Protein AF-A0A928GWW9-F1 (afdb_monomer_lite)

Secondary structure (DSSP, 8-state):
------------TTPBEEEEESSTTEEEEEEEES-----SEEEEETTPPPEE--TT-EEEE-STT-EEEEEESS-----SSSSEEEEEEES-EEEESBGGGGGTT-SEE-TTTTTTTTTT-TTEEE--B---SEE-TTTTTTTTTT-TT--BPPP---SEE-TTTTTTTTTT-TT--BPPP----EE-TTTTTTTTTT-TTS-----PPP----

Sequence (214 aa):
MIPTVTNPLGTDYRQPLTLTALSASSSVTLNATGSPVVSGLKYRTRSGSWQSYTTGTTVSLPSPGDYVQFWNTAGQLSTGILDCVQFAMTGTIAGSGNVQSLLNFSMQAPNSCFIKLFQGCASLIYSPEFPATTLSGACYYNTFYDCSALLTAPALPATALAGECYKYMFYHCSSLTAMPALPATALSYHCYKDMFNGCTSMASMAVLPAPVLA

Foldseek 3Di:
DPPPPPPDPPDPLVFFKKKFAQAFFKKKFKAWAAAFPADQKWKDKDPDDTDHDDHRDMDTQGHGGTMMGIAHPCQGAADDPRTHIEMEMDHAIEIEHEHSSSRVSDLEQEACRQACHHALHLRYAYHYAHNRQHYEHCSQQNNCHNVCNHAEDHADNHQAFYACNQQLNNALVQNHADDHDDNHPHDDHRVCHNNCHNNNNHDPDDDDPDPDDD

Structure (mmCIF, N/CA/C/O backbone):
data_AF-A0A928GWW9-F1
#
_entry.id   AF-A0A928GWW9-F1
#
loop_
_atom_site.group_PDB
_atom_site.id
_atom_site.type_symbol
_atom_site.label_atom_id
_atom_site.label_alt_id
_atom_site.label_comp_id
_atom_site.label_asym_id
_atom_site.label_entity_id
_atom_site.label_seq_id
_atom_site.pdbx_PDB_ins_code
_atom_site.Cartn_x
_atom_site.Cartn_y
_atom_site.Cartn_z
_atom_site.occupancy
_atom_site.B_iso_or_equiv
_atom_site.auth_seq_id
_atom_site.auth_comp_id
_atom_site.auth_asym_id
_atom_site.auth_atom_id
_atom_site.pdbx_PDB_model_num
ATOM 1 N N . MET A 1 1 ? -21.329 -16.273 6.477 1.00 30.80 1 MET A N 1
ATOM 2 C CA . MET A 1 1 ? -21.451 -15.642 5.147 1.00 30.80 1 MET A CA 1
ATOM 3 C C . MET A 1 1 ? -20.197 -14.826 4.916 1.00 30.80 1 MET A C 1
ATOM 5 O O . MET A 1 1 ? -20.007 -13.824 5.589 1.00 30.80 1 MET A O 1
ATOM 9 N N . ILE A 1 2 ? -19.304 -15.317 4.060 1.00 29.31 2 ILE A N 1
ATOM 10 C CA . ILE A 1 2 ? -18.141 -14.558 3.591 1.00 29.31 2 ILE A CA 1
ATOM 11 C C . ILE A 1 2 ? -18.703 -13.511 2.621 1.00 29.31 2 ILE A C 1
ATOM 13 O O . ILE A 1 2 ? -19.435 -13.913 1.713 1.00 29.31 2 ILE A O 1
ATOM 17 N N . PRO A 1 3 ? -18.465 -12.202 2.808 1.00 30.06 3 PRO A N 1
ATOM 18 C CA . PRO A 1 3 ? -18.917 -11.223 1.837 1.00 30.06 3 PRO A CA 1
ATOM 19 C C . PRO A 1 3 ? -18.197 -11.500 0.517 1.00 30.06 3 PRO A C 1
ATOM 21 O O . PRO A 1 3 ? -16.969 -11.541 0.452 1.00 30.06 3 PRO A O 1
ATOM 24 N N . THR A 1 4 ? -18.976 -11.734 -0.532 1.00 26.25 4 THR A N 1
ATOM 25 C CA . THR A 1 4 ? -18.494 -11.792 -1.906 1.00 26.25 4 THR A CA 1
ATOM 26 C C . THR A 1 4 ? -17.898 -10.434 -2.254 1.00 26.25 4 THR A C 1
ATOM 28 O O . THR A 1 4 ? -18.637 -9.483 -2.507 1.00 26.25 4 THR A O 1
ATOM 31 N N . VAL A 1 5 ? -16.569 -10.322 -2.267 1.00 37.47 5 VAL A N 1
ATOM 32 C CA . VAL A 1 5 ? -15.894 -9.181 -2.892 1.00 37.47 5 VAL A CA 1
ATOM 33 C C . VAL A 1 5 ? -15.908 -9.442 -4.393 1.00 37.47 5 VAL A C 1
ATOM 35 O O . VAL A 1 5 ? -14.938 -9.899 -4.988 1.00 37.47 5 VAL A O 1
ATOM 38 N N . THR A 1 6 ? -17.062 -9.222 -5.017 1.00 32.78 6 THR A N 1
ATOM 39 C CA . THR A 1 6 ? -17.091 -8.939 -6.448 1.00 32.78 6 THR A CA 1
ATOM 40 C C . THR A 1 6 ? -16.248 -7.690 -6.634 1.00 32.78 6 THR A C 1
ATOM 42 O O . THR A 1 6 ? -16.642 -6.657 -6.109 1.00 32.78 6 THR A O 1
ATOM 45 N N . ASN A 1 7 ? -15.102 -7.789 -7.310 1.00 43.78 7 ASN A N 1
ATOM 46 C CA . ASN A 1 7 ? -14.411 -6.645 -7.899 1.00 43.78 7 ASN A CA 1
ATOM 47 C C . ASN A 1 7 ? -15.325 -6.107 -9.009 1.00 43.78 7 ASN A C 1
ATOM 49 O O . ASN A 1 7 ? -15.424 -6.754 -10.058 1.00 43.78 7 ASN A O 1
ATOM 53 N N . PRO A 1 8 ? -16.050 -4.995 -8.797 1.00 35.03 8 PRO A N 1
ATOM 54 C CA . PRO A 1 8 ? -16.745 -4.347 -9.882 1.00 35.03 8 PRO A CA 1
ATOM 55 C C . PRO A 1 8 ? -15.752 -3.343 -10.466 1.00 35.03 8 PRO A C 1
ATOM 57 O O . PRO A 1 8 ? -15.243 -2.484 -9.752 1.00 35.03 8 PRO A O 1
ATOM 60 N N . LEU A 1 9 ? -15.483 -3.375 -11.765 1.00 37.97 9 LEU A N 1
ATOM 61 C CA . LEU A 1 9 ? -14.894 -2.206 -12.418 1.00 37.97 9 LEU A CA 1
ATOM 62 C C . LEU A 1 9 ? -15.921 -1.055 -12.356 1.00 37.97 9 LEU A C 1
ATOM 64 O O . LEU A 1 9 ? -16.678 -0.816 -13.288 1.00 37.97 9 LEU A O 1
ATOM 68 N N . GLY A 1 10 ? -15.980 -0.397 -11.201 1.00 40.56 10 GLY A N 1
ATOM 69 C CA . GLY A 1 10 ? -16.735 0.794 -10.849 1.00 40.56 10 GLY A CA 1
ATOM 70 C C . GLY A 1 10 ? -15.722 1.763 -10.262 1.00 40.56 10 GLY A C 1
ATOM 71 O O . GLY A 1 10 ? -15.515 1.821 -9.054 1.00 40.56 10 GLY A O 1
ATOM 72 N N . THR A 1 11 ? -14.995 2.431 -11.152 1.00 45.88 11 THR A N 1
ATOM 73 C CA . THR A 1 11 ? -13.776 3.185 -10.858 1.00 45.88 11 THR A CA 1
ATOM 74 C C . THR A 1 11 ? -14.077 4.505 -10.153 1.00 45.88 11 THR A C 1
ATOM 76 O O . THR A 1 11 ? -14.002 5.570 -10.766 1.00 45.88 11 THR A O 1
ATOM 79 N N . ASP A 1 12 ? -14.384 4.460 -8.860 1.00 55.91 12 ASP A N 1
ATOM 80 C CA . ASP A 1 12 ? -14.145 5.618 -8.003 1.00 55.91 12 ASP A CA 1
ATOM 81 C C . ASP A 1 12 ? -12.764 5.487 -7.351 1.00 55.91 12 ASP A C 1
ATOM 83 O O . ASP A 1 12 ? -12.620 5.077 -6.199 1.00 55.91 12 ASP A O 1
ATOM 87 N N . TYR A 1 13 ? -11.722 5.866 -8.101 1.00 59.31 13 TYR A N 1
ATOM 88 C CA . TYR A 1 13 ? -10.339 5.920 -7.610 1.00 59.31 13 TYR A CA 1
ATOM 89 C C . TYR A 1 13 ? -10.159 6.866 -6.404 1.00 59.31 13 TYR A C 1
ATOM 91 O O . TYR A 1 13 ? -9.050 6.972 -5.880 1.00 59.31 13 TYR A O 1
ATOM 99 N N . ARG A 1 14 ? -11.214 7.566 -5.954 1.00 74.81 14 ARG A N 1
ATOM 100 C CA . ARG A 1 14 ? -11.211 8.447 -4.780 1.00 74.81 14 ARG A CA 1
ATOM 101 C C . ARG A 1 14 ? -11.607 7.744 -3.485 1.00 74.81 14 ARG A C 1
ATOM 103 O O . ARG A 1 14 ? -11.641 8.405 -2.445 1.00 74.81 14 ARG A O 1
ATOM 110 N N . GLN A 1 15 ? -11.849 6.432 -3.497 1.00 90.12 15 GLN A N 1
ATOM 111 C CA . GLN A 1 15 ? -11.986 5.680 -2.252 1.00 90.12 15 GLN A CA 1
ATOM 112 C C . GLN A 1 15 ? -10.650 5.653 -1.491 1.00 90.12 15 GLN A C 1
ATOM 114 O O . GLN A 1 15 ? -9.657 5.156 -2.024 1.00 90.12 15 GLN A O 1
ATOM 119 N N . PRO A 1 16 ? -10.580 6.177 -0.254 1.00 95.62 16 PRO A N 1
ATOM 120 C CA . PRO A 1 16 ? -9.334 6.194 0.499 1.00 95.62 16 PRO A CA 1
ATOM 121 C C . PRO A 1 16 ? -8.857 4.790 0.870 1.00 95.62 16 PRO A C 1
ATOM 123 O O . PRO A 1 16 ? -9.679 3.893 1.081 1.00 95.62 16 PRO A O 1
ATOM 126 N N . LEU A 1 17 ? -7.544 4.631 1.054 1.00 97.75 17 LEU A N 1
ATOM 127 C CA . LEU A 1 17 ? -6.967 3.468 1.724 1.00 97.75 17 LEU A CA 1
ATOM 128 C C . LEU A 1 17 ? -7.744 3.169 3.008 1.00 97.75 17 LEU A C 1
ATOM 130 O O . LEU A 1 17 ? -7.799 4.010 3.907 1.00 97.75 17 LEU A O 1
ATOM 134 N N . THR A 1 18 ? -8.323 1.975 3.080 1.00 97.88 18 THR A N 1
ATOM 135 C CA . THR A 1 18 ? -9.176 1.518 4.175 1.00 97.88 18 THR A CA 1
ATOM 136 C C . THR A 1 18 ? -8.629 0.212 4.736 1.00 97.88 18 THR A C 1
ATOM 138 O O . THR A 1 18 ? -8.464 -0.764 4.006 1.00 97.88 18 THR A O 1
ATOM 141 N N . LEU A 1 19 ? -8.370 0.190 6.041 1.00 98.56 19 LEU A N 1
ATOM 142 C CA . LEU A 1 19 ? -7.905 -0.982 6.779 1.00 98.56 19 LEU A CA 1
ATOM 143 C C . LEU A 1 19 ? -9.013 -1.409 7.742 1.00 98.56 19 LEU A C 1
ATOM 145 O O . LEU A 1 19 ? -9.354 -0.667 8.665 1.00 98.56 19 LEU A O 1
ATOM 149 N N . THR A 1 20 ? -9.601 -2.577 7.484 1.00 98.50 20 THR A N 1
ATOM 150 C CA . THR A 1 20 ? -10.783 -3.093 8.190 1.00 98.50 20 THR A CA 1
ATOM 151 C C . THR A 1 20 ? -10.409 -4.292 9.046 1.00 98.50 20 THR A C 1
ATOM 153 O O . THR A 1 20 ? -9.798 -5.237 8.552 1.00 98.50 20 THR A O 1
ATOM 156 N N . ALA A 1 21 ? -10.813 -4.285 10.310 1.00 98.44 21 ALA A N 1
ATOM 157 C CA . ALA A 1 21 ? -10.648 -5.412 11.209 1.00 98.44 21 ALA A CA 1
ATOM 158 C C . ALA A 1 21 ? -11.572 -6.571 10.818 1.00 98.44 21 ALA A C 1
ATOM 160 O O . ALA A 1 21 ? -12.785 -6.409 10.698 1.00 98.44 21 ALA A O 1
ATOM 161 N N . LEU A 1 22 ? -11.000 -7.758 10.648 1.00 97.94 22 LEU A N 1
ATOM 162 C CA . LEU A 1 22 ? -11.724 -9.023 10.503 1.00 97.94 22 LEU A CA 1
ATOM 163 C C . LEU A 1 22 ? -11.838 -9.770 11.840 1.00 97.94 22 LEU A C 1
ATOM 165 O O . LEU A 1 22 ? -12.710 -10.622 11.993 1.00 97.94 22 LEU A O 1
ATOM 169 N N . SER A 1 23 ? -10.991 -9.431 12.814 1.00 97.38 23 SER A N 1
ATOM 170 C CA . SER A 1 23 ? -11.031 -9.948 14.182 1.00 97.38 23 SER A CA 1
ATOM 171 C C . SER A 1 23 ? -11.195 -8.817 15.196 1.00 97.38 23 SER A C 1
ATOM 173 O O . SER A 1 23 ? -10.772 -7.685 14.958 1.00 97.38 23 SER A O 1
ATOM 175 N N . ALA A 1 24 ? -11.774 -9.134 16.353 1.00 97.69 24 ALA A N 1
ATOM 176 C CA . ALA A 1 24 ? -11.825 -8.210 17.482 1.00 97.69 24 ALA A CA 1
ATOM 177 C C . ALA A 1 24 ? -10.412 -7.850 17.973 1.00 97.69 24 ALA A C 1
ATOM 179 O O . ALA A 1 24 ? -9.447 -8.564 17.687 1.00 97.69 24 ALA A O 1
ATOM 180 N N . SER A 1 25 ? -10.311 -6.756 18.731 1.00 97.62 25 SER A N 1
ATOM 181 C CA . SER A 1 25 ? -9.056 -6.301 19.353 1.00 97.62 25 SER A CA 1
ATOM 182 C C . SER A 1 25 ? -7.904 -6.079 18.360 1.00 97.62 25 SER A C 1
ATOM 184 O O . SER A 1 25 ? -6.738 -6.228 18.722 1.00 97.62 25 SER A O 1
ATOM 186 N N . SER A 1 26 ? -8.223 -5.715 17.116 1.00 98.56 26 SER A N 1
ATOM 187 C CA . SER A 1 26 ? -7.220 -5.369 16.109 1.00 98.56 26 SER A CA 1
ATOM 188 C C . SER A 1 26 ? -6.744 -3.928 16.305 1.00 98.56 26 SER A C 1
ATOM 190 O O . SER A 1 26 ? -7.427 -3.100 16.917 1.00 98.56 26 SER A O 1
ATOM 192 N N . SER A 1 27 ? -5.583 -3.588 15.757 1.00 98.56 27 SER A N 1
ATOM 193 C CA . SER A 1 27 ? -5.114 -2.203 15.721 1.00 98.56 27 SER A CA 1
ATOM 194 C C . SER A 1 27 ? -4.275 -1.916 14.487 1.00 98.56 27 SER A C 1
ATOM 196 O O . SER A 1 27 ? -3.735 -2.823 13.852 1.00 98.56 27 SER A O 1
ATOM 198 N N . VAL A 1 28 ? -4.186 -0.633 14.146 1.00 98.75 28 VAL A N 1
ATOM 199 C CA . VAL A 1 28 ? -3.389 -0.127 13.030 1.00 98.75 28 VAL A CA 1
ATOM 200 C C . VAL A 1 28 ? -2.606 1.097 13.486 1.00 98.75 28 VAL A C 1
ATOM 202 O O . VAL A 1 28 ? -3.177 2.033 14.045 1.00 98.75 28 VAL A O 1
ATOM 205 N N . THR A 1 29 ? -1.317 1.121 13.172 1.00 98.81 29 THR A N 1
ATOM 206 C CA . THR A 1 29 ? -0.412 2.239 13.443 1.00 98.81 29 THR A CA 1
ATOM 207 C C . THR A 1 29 ? 0.400 2.527 12.192 1.00 98.81 29 THR A C 1
ATOM 209 O O . THR A 1 29 ? 1.064 1.641 11.673 1.00 98.81 29 THR A O 1
ATOM 212 N N . LEU A 1 30 ? 0.386 3.764 11.704 1.00 98.50 30 LEU A N 1
ATOM 213 C CA . LEU A 1 30 ? 1.334 4.250 10.698 1.00 98.50 30 LEU A CA 1
ATOM 214 C C . LEU A 1 30 ? 2.504 4.939 11.408 1.00 98.50 30 LEU A C 1
ATOM 216 O O . LEU A 1 30 ? 2.332 6.008 12.001 1.00 98.50 30 LEU A O 1
ATOM 220 N N . ASN A 1 31 ? 3.670 4.308 11.369 1.00 97.75 31 ASN A N 1
ATOM 221 C CA . ASN A 1 31 ? 4.915 4.764 11.978 1.00 97.75 31 ASN A CA 1
ATOM 222 C C . ASN A 1 31 ? 5.760 5.561 10.983 1.00 97.75 31 ASN A C 1
ATOM 224 O O . ASN A 1 31 ? 5.562 5.457 9.774 1.00 97.75 31 ASN A O 1
ATOM 228 N N . ALA A 1 32 ? 6.726 6.316 11.499 1.00 96.50 32 ALA A N 1
ATOM 229 C CA . ALA A 1 32 ? 7.791 6.936 10.721 1.00 96.50 32 ALA A CA 1
ATOM 230 C C . ALA A 1 32 ? 9.148 6.465 11.256 1.00 96.50 32 ALA A C 1
ATOM 232 O O . ALA A 1 32 ? 9.345 6.406 12.468 1.00 96.50 32 ALA A O 1
ATOM 233 N N . THR A 1 33 ? 10.068 6.152 10.350 1.00 95.31 33 THR A N 1
ATOM 234 C CA . THR A 1 33 ? 11.476 5.866 10.641 1.00 95.31 33 THR A CA 1
ATOM 235 C C . THR A 1 33 ? 12.328 6.918 9.947 1.00 95.31 33 THR A C 1
ATOM 237 O O . THR A 1 33 ? 12.068 7.226 8.785 1.00 95.31 33 THR A O 1
ATOM 240 N N . GLY A 1 34 ? 13.320 7.463 10.655 1.00 94.25 34 GLY A N 1
ATOM 241 C CA . GLY A 1 34 ? 14.124 8.588 10.175 1.00 94.25 34 GLY A CA 1
ATOM 242 C C . GLY A 1 34 ? 13.342 9.898 10.194 1.00 94.25 34 GLY A C 1
ATOM 243 O O . GLY A 1 34 ? 12.616 10.173 11.148 1.00 94.25 34 GLY A O 1
ATOM 244 N N . SER A 1 35 ? 13.506 10.712 9.151 1.00 92.12 35 SER A N 1
ATOM 245 C CA . SER A 1 35 ? 12.859 12.025 9.010 1.00 92.12 35 SER A CA 1
ATOM 246 C C . SER A 1 35 ? 12.088 12.163 7.686 1.00 92.12 35 SER A C 1
ATOM 248 O O . SER A 1 35 ? 12.389 13.055 6.890 1.00 92.12 35 SER A O 1
ATOM 250 N N . PRO A 1 36 ? 11.089 11.300 7.410 1.00 91.25 36 PRO A N 1
ATOM 251 C CA . PRO A 1 36 ? 10.281 11.415 6.202 1.00 91.25 36 PRO A CA 1
ATOM 252 C C . PRO A 1 36 ? 9.471 12.720 6.208 1.00 91.25 36 PRO A C 1
ATOM 254 O O . PRO A 1 36 ? 9.007 13.185 7.253 1.00 91.25 36 PRO A O 1
ATOM 257 N N . VAL A 1 37 ? 9.260 13.307 5.027 1.00 81.56 37 VAL A N 1
ATOM 258 C CA . VAL A 1 37 ? 8.500 14.558 4.871 1.00 81.56 37 VAL A CA 1
ATOM 259 C C . VAL A 1 37 ? 7.005 14.253 4.894 1.00 81.56 37 VAL A C 1
ATOM 261 O O . VAL A 1 37 ? 6.349 14.136 3.862 1.00 81.56 37 VAL A O 1
ATOM 264 N N . VAL A 1 38 ? 6.468 14.109 6.101 1.00 87.44 38 VAL A N 1
ATOM 265 C CA . VAL A 1 38 ? 5.076 13.725 6.328 1.00 87.44 38 VAL A CA 1
ATOM 266 C C . VAL A 1 38 ? 4.318 14.904 6.923 1.00 87.44 38 VAL A C 1
ATOM 268 O O . VAL A 1 38 ? 4.418 15.202 8.110 1.00 87.44 38 VAL A O 1
ATOM 271 N N . SER A 1 39 ? 3.534 15.582 6.089 1.00 92.88 39 SER A N 1
ATOM 272 C CA . SER A 1 39 ? 2.607 16.636 6.509 1.00 92.88 39 SER A CA 1
ATOM 273 C C . SER A 1 39 ? 1.221 16.364 5.932 1.00 92.88 39 SER A C 1
ATOM 275 O O . SER A 1 39 ? 1.088 15.604 4.981 1.00 92.88 39 SER A O 1
ATOM 277 N N . GLY A 1 40 ? 0.166 16.927 6.525 1.00 95.19 40 GLY A N 1
ATOM 278 C CA . GLY A 1 40 ? -1.193 16.778 5.990 1.00 95.19 40 GLY A CA 1
ATOM 279 C C . GLY A 1 40 ? -1.778 15.361 6.058 1.00 95.19 40 GLY A C 1
ATOM 280 O O . GLY A 1 40 ? -2.801 15.109 5.418 1.00 95.19 40 GLY A O 1
ATOM 281 N N . LEU A 1 41 ? -1.170 14.445 6.826 1.00 97.62 41 LEU A N 1
ATOM 282 C CA . LEU A 1 41 ? -1.766 13.141 7.105 1.00 97.62 41 LEU A CA 1
ATOM 283 C C . LEU A 1 41 ? -3.048 13.300 7.912 1.00 97.62 41 LEU A C 1
ATOM 285 O O . LEU A 1 41 ? -3.110 14.016 8.915 1.00 97.62 41 LEU A O 1
ATOM 289 N N . LYS A 1 42 ? -4.068 12.580 7.468 1.00 97.75 42 LYS A N 1
ATOM 290 C CA . LYS A 1 42 ? -5.379 12.519 8.080 1.00 97.75 42 LYS A CA 1
ATOM 291 C C . LYS A 1 42 ? -5.860 11.087 8.163 1.00 97.75 42 LYS A C 1
ATOM 293 O O . LYS A 1 42 ? -5.520 10.243 7.331 1.00 97.75 42 LYS A O 1
ATOM 298 N N . TYR A 1 43 ? -6.714 10.852 9.144 1.00 97.94 43 TYR A N 1
ATOM 299 C CA . TYR A 1 43 ? -7.433 9.603 9.286 1.00 97.94 43 TYR A CA 1
ATOM 300 C C . TYR A 1 43 ? -8.891 9.851 9.668 1.00 97.94 43 TYR A C 1
ATOM 302 O O . TYR A 1 43 ? -9.259 10.943 10.113 1.00 97.94 43 TYR A O 1
ATOM 310 N N . ARG A 1 44 ? -9.730 8.839 9.469 1.00 96.81 44 ARG A N 1
ATOM 311 C CA . ARG A 1 44 ? -11.074 8.778 10.050 1.00 96.81 44 ARG A CA 1
ATOM 312 C C . ARG A 1 44 ? -11.499 7.336 10.277 1.00 96.81 44 ARG A C 1
ATOM 314 O O . ARG A 1 44 ? -11.037 6.431 9.586 1.00 96.81 44 ARG A O 1
ATOM 321 N N . THR A 1 45 ? -12.426 7.147 11.201 1.00 94.44 45 THR A N 1
ATOM 322 C CA . THR A 1 45 ? -13.133 5.881 11.432 1.00 94.44 45 THR A CA 1
ATOM 323 C C . THR A 1 45 ? -14.601 6.018 11.003 1.00 94.44 45 THR A C 1
ATOM 325 O O . THR A 1 45 ? -15.011 7.071 10.512 1.00 94.44 45 THR A O 1
ATOM 328 N N . ARG A 1 46 ? -15.390 4.947 11.148 1.00 77.88 46 ARG A N 1
ATOM 329 C CA . ARG A 1 46 ? -16.725 4.704 10.554 1.00 77.88 46 ARG A CA 1
ATOM 330 C C . ARG A 1 46 ? -17.735 5.865 10.529 1.00 77.88 46 ARG A C 1
ATOM 332 O O . ARG A 1 46 ? -18.548 5.928 9.613 1.00 77.88 46 ARG A O 1
ATOM 339 N N . SER A 1 47 ? -17.677 6.792 11.480 1.00 66.50 47 SER A N 1
ATOM 340 C CA . SER A 1 47 ? -18.572 7.960 11.562 1.00 66.50 47 SER A CA 1
ATOM 341 C C . SER A 1 47 ? -17.839 9.276 11.842 1.00 66.50 47 SER A C 1
ATOM 343 O O . SER A 1 47 ? -18.460 10.272 12.207 1.00 66.50 47 SER A O 1
ATOM 345 N N . GLY A 1 48 ? -16.510 9.279 11.721 1.00 78.50 48 GLY A N 1
ATOM 346 C CA . GLY A 1 48 ? -15.679 10.431 12.041 1.00 78.50 48 GLY A CA 1
ATOM 347 C C . GLY A 1 48 ? -15.493 11.373 10.855 1.00 78.50 48 GLY A C 1
ATOM 348 O O . GLY A 1 48 ? -15.259 10.945 9.722 1.00 78.50 48 GLY A O 1
ATOM 349 N N . SER A 1 49 ? -15.509 12.676 11.131 1.00 91.62 49 SER A N 1
ATOM 350 C CA . SER A 1 49 ? -14.856 13.655 10.259 1.00 91.62 49 SER A CA 1
ATOM 351 C C . SER A 1 49 ? -13.367 13.328 10.134 1.00 91.62 49 SER A C 1
ATOM 353 O O . SER A 1 49 ? -12.776 12.735 11.035 1.00 91.62 49 SER A O 1
ATOM 355 N N . TRP A 1 50 ? -12.740 13.736 9.030 1.00 96.31 50 TRP A N 1
ATOM 356 C CA . TRP A 1 50 ? -11.289 13.634 8.889 1.00 96.31 50 TRP A CA 1
ATOM 357 C C . TRP A 1 50 ? -10.580 14.428 9.983 1.00 96.31 50 TRP A C 1
ATOM 359 O O . TRP A 1 50 ? -10.834 15.620 10.155 1.00 96.31 50 TRP A O 1
ATOM 369 N N . GLN A 1 51 ? -9.659 13.774 10.676 1.00 95.94 51 GLN A N 1
ATOM 370 C CA . GLN A 1 51 ? -8.827 14.366 11.716 1.00 95.94 51 GLN A CA 1
ATOM 371 C C . GLN A 1 51 ? -7.364 14.291 11.303 1.00 95.94 51 GLN A C 1
ATOM 373 O O . GLN A 1 51 ? -6.981 13.396 10.551 1.00 95.94 51 GLN A O 1
ATOM 378 N N . SER A 1 52 ? -6.544 15.220 11.794 1.00 97.19 52 SER A N 1
ATOM 379 C CA . SER A 1 52 ? -5.092 15.134 11.629 1.00 97.19 52 SER A CA 1
ATOM 380 C C . SER A 1 52 ? -4.562 13.862 12.286 1.00 97.19 52 SER A C 1
ATOM 382 O O . SER A 1 52 ? -5.016 13.479 13.364 1.00 97.19 52 SER A O 1
ATOM 384 N N . TYR A 1 53 ? -3.601 13.218 11.637 1.00 97.50 53 TYR A N 1
ATOM 385 C CA . TYR A 1 53 ? -2.945 12.022 12.142 1.00 97.50 53 TYR A CA 1
ATOM 386 C C . TYR A 1 53 ? -1.469 12.312 12.422 1.00 97.50 53 TYR A C 1
ATOM 388 O O . TYR A 1 53 ? -0.756 12.820 11.557 1.00 97.50 53 TYR A O 1
ATOM 396 N N . THR A 1 54 ? -1.011 11.941 13.615 1.00 96.31 54 THR A N 1
ATOM 397 C CA . THR A 1 54 ? 0.402 11.995 14.006 1.00 96.31 54 THR A CA 1
ATOM 398 C C . THR A 1 54 ? 0.997 10.594 13.888 1.00 96.31 54 THR A C 1
ATOM 400 O O . THR A 1 54 ? 0.424 9.638 14.414 1.00 96.31 54 THR A O 1
ATOM 403 N N . THR A 1 55 ? 2.136 10.446 13.210 1.00 96.88 55 THR A N 1
ATOM 404 C CA . THR A 1 55 ? 2.818 9.148 13.071 1.00 96.88 55 THR A CA 1
ATOM 405 C C . THR A 1 55 ? 3.124 8.520 14.435 1.00 96.88 55 THR A C 1
ATOM 407 O O . THR A 1 55 ? 3.382 9.215 15.413 1.00 96.88 55 THR A O 1
ATOM 410 N N . GLY A 1 56 ? 3.013 7.192 14.517 1.00 97.44 56 GLY A N 1
ATOM 411 C CA . GLY A 1 56 ? 3.087 6.431 15.771 1.00 97.44 56 GLY A CA 1
ATOM 412 C C . GLY A 1 56 ? 1.775 6.358 16.569 1.00 97.44 56 GLY A C 1
ATOM 413 O O . GLY A 1 56 ? 1.668 5.549 17.490 1.00 97.44 56 GLY A O 1
ATOM 414 N N . THR A 1 57 ? 0.745 7.135 16.211 1.00 97.81 57 THR A N 1
ATOM 415 C CA . THR A 1 57 ? -0.579 7.033 16.852 1.00 97.81 57 THR A CA 1
ATOM 416 C C . THR A 1 57 ? -1.240 5.698 16.519 1.00 97.81 57 THR A C 1
ATOM 418 O O . THR A 1 57 ? -1.477 5.383 15.358 1.00 97.81 57 THR A O 1
ATOM 421 N N . THR A 1 58 ? -1.590 4.911 17.533 1.00 98.62 58 THR A N 1
ATOM 422 C CA . THR A 1 58 ? -2.291 3.638 17.318 1.00 98.62 58 THR A CA 1
ATOM 423 C C . THR A 1 58 ? -3.799 3.860 17.260 1.00 98.62 58 THR A C 1
ATOM 425 O O . THR A 1 58 ? -4.380 4.429 18.183 1.00 98.62 58 THR A O 1
ATOM 428 N N . VAL A 1 59 ? -4.440 3.381 16.194 1.00 98.19 59 VAL A N 1
ATOM 429 C CA . VAL A 1 59 ? -5.899 3.363 16.042 1.00 98.19 59 VAL A CA 1
ATOM 430 C C . VAL A 1 59 ? -6.417 1.978 16.419 1.00 98.19 59 VAL A C 1
ATOM 432 O O . VAL A 1 59 ? -6.117 0.988 15.750 1.00 98.19 59 VAL A O 1
ATOM 435 N N . SER A 1 60 ? -7.192 1.906 17.500 1.00 97.88 60 SER A N 1
ATOM 436 C CA . SER A 1 60 ? -7.818 0.666 17.969 1.00 97.88 60 SER A CA 1
ATOM 437 C C . SER A 1 60 ? -9.082 0.344 17.169 1.00 97.88 60 SER A C 1
ATOM 439 O O . SER A 1 60 ? -9.939 1.207 16.988 1.00 97.88 60 SER A O 1
ATOM 441 N N . LEU A 1 61 ? -9.215 -0.913 16.743 1.00 97.62 61 LEU A N 1
ATOM 442 C CA . LEU A 1 61 ? -10.366 -1.465 16.025 1.00 97.62 61 LEU A CA 1
ATOM 443 C C . LEU A 1 61 ? -10.959 -2.614 16.869 1.00 97.62 61 LEU A C 1
ATOM 445 O O . LEU A 1 61 ? -10.587 -3.780 16.692 1.00 97.62 61 LEU A O 1
ATOM 449 N N . PRO A 1 62 ? -11.802 -2.298 17.871 1.00 97.50 62 PRO A N 1
ATOM 450 C CA . PRO A 1 62 ? -12.217 -3.260 18.889 1.00 97.50 62 PRO A CA 1
ATOM 451 C C . PRO A 1 62 ? -13.099 -4.391 18.351 1.00 97.50 62 PRO A C 1
ATOM 453 O O . PRO A 1 62 ? -13.036 -5.493 18.897 1.00 97.50 62 PRO A O 1
ATOM 456 N N . SER A 1 63 ? -13.883 -4.152 17.298 1.00 97.38 63 SER A N 1
ATOM 457 C CA . SER A 1 63 ? -14.850 -5.114 16.762 1.00 97.38 63 SER A CA 1
ATOM 458 C C . SER A 1 63 ? -14.570 -5.469 15.297 1.00 97.38 63 SER A C 1
ATOM 460 O O . SER A 1 63 ? -14.131 -4.613 14.525 1.00 97.38 63 SER A O 1
ATOM 462 N N . PRO A 1 64 ? -14.882 -6.703 14.855 1.00 97.81 64 PRO A N 1
ATOM 463 C CA . PRO A 1 64 ? -14.900 -7.029 13.433 1.00 97.81 64 PRO A CA 1
ATOM 464 C C . PRO A 1 64 ? -15.807 -6.066 12.651 1.00 97.81 64 PRO A C 1
ATOM 466 O O . PRO A 1 64 ? -16.938 -5.791 13.053 1.00 97.81 64 PRO A O 1
ATOM 469 N N . GLY A 1 65 ? -15.316 -5.567 11.520 1.00 96.00 65 GLY A N 1
ATOM 470 C CA . GLY A 1 65 ? -15.985 -4.568 10.689 1.00 96.00 65 GLY A CA 1
ATOM 471 C C . GLY A 1 65 ? -15.682 -3.112 11.060 1.00 96.00 65 GLY A C 1
ATOM 472 O O . GLY A 1 65 ? -16.070 -2.220 10.296 1.00 96.00 65 GLY A O 1
ATOM 473 N N . ASP A 1 66 ? -14.982 -2.859 12.173 1.00 97.19 66 ASP A N 1
ATOM 474 C CA . ASP A 1 66 ? -14.378 -1.553 12.439 1.00 97.19 66 ASP A CA 1
ATOM 475 C C . ASP A 1 66 ? -13.265 -1.286 11.428 1.00 97.19 66 ASP A C 1
ATOM 477 O O . ASP A 1 66 ? -12.539 -2.193 11.018 1.00 97.19 66 ASP A O 1
ATOM 481 N N . TYR A 1 67 ? -13.115 -0.031 11.018 1.00 97.69 67 TYR A N 1
ATOM 482 C CA . TYR A 1 67 ? -12.094 0.348 10.054 1.00 97.69 67 TYR A CA 1
ATOM 483 C C . TYR A 1 67 ? -11.514 1.725 10.334 1.00 97.69 67 TYR A C 1
ATOM 485 O O . TYR A 1 67 ? -12.139 2.589 10.959 1.00 97.69 67 TYR A O 1
ATOM 493 N N . VAL A 1 68 ? -10.332 1.936 9.770 1.00 98.31 68 VAL A N 1
ATOM 494 C CA . VAL A 1 68 ? -9.689 3.239 9.652 1.00 98.31 68 VAL A CA 1
ATOM 495 C C . VAL A 1 68 ? -9.375 3.530 8.190 1.00 98.31 68 VAL A C 1
ATOM 497 O O . VAL A 1 68 ? -8.957 2.649 7.439 1.00 98.31 68 VAL A O 1
ATOM 500 N N . GLN A 1 69 ? -9.592 4.778 7.785 1.00 98.25 69 GLN A N 1
ATOM 501 C CA . GLN A 1 69 ? -9.212 5.292 6.476 1.00 98.25 69 GLN A CA 1
ATOM 502 C C . GLN A 1 69 ? -8.086 6.303 6.608 1.00 98.25 69 GLN A C 1
ATOM 504 O O . GLN A 1 69 ? -8.103 7.099 7.544 1.00 98.25 69 GLN A O 1
ATOM 509 N N . PHE A 1 70 ? -7.164 6.315 5.647 1.00 97.94 70 PHE A N 1
ATOM 510 C CA . PHE A 1 70 ? -6.050 7.261 5.604 1.00 97.94 70 PHE A CA 1
ATOM 511 C C . PHE A 1 70 ? -6.074 8.114 4.336 1.00 97.94 70 PHE A C 1
ATOM 513 O O . PHE A 1 70 ? -6.394 7.644 3.243 1.00 97.94 70 PHE A O 1
ATOM 520 N N . TRP A 1 71 ? -5.703 9.382 4.484 1.00 96.31 71 TRP A N 1
ATOM 521 C CA . TRP A 1 71 ? -5.536 10.337 3.390 1.00 96.31 71 TRP A CA 1
ATOM 522 C C . TRP A 1 71 ? -4.387 11.274 3.735 1.00 96.31 71 TRP A C 1
ATOM 524 O O . TRP A 1 71 ? -4.285 11.747 4.862 1.00 96.31 71 TRP A O 1
ATOM 534 N N . ASN A 1 72 ? -3.528 11.567 2.770 1.00 96.88 72 ASN A N 1
ATOM 535 C CA . ASN A 1 72 ? -2.555 12.637 2.882 1.00 96.88 72 ASN A CA 1
ATOM 536 C C . ASN A 1 72 ? -2.911 13.771 1.920 1.00 96.88 72 ASN A C 1
ATOM 538 O O . ASN A 1 72 ? -2.891 13.577 0.705 1.00 96.88 72 ASN A O 1
ATOM 542 N N . THR A 1 73 ? -3.195 14.959 2.445 1.00 96.00 73 THR A N 1
ATOM 543 C CA . THR A 1 73 ? -3.532 16.117 1.606 1.00 96.00 73 THR A CA 1
ATOM 544 C C . THR A 1 73 ? -2.311 16.788 0.981 1.00 96.00 73 THR A C 1
ATOM 546 O O . THR A 1 73 ? -2.460 17.474 -0.023 1.00 96.00 73 THR A O 1
ATOM 549 N N . ALA A 1 74 ? -1.116 16.609 1.555 1.00 95.25 74 ALA A N 1
ATOM 550 C CA . ALA A 1 74 ? 0.130 17.129 0.988 1.00 95.25 74 ALA A CA 1
ATOM 551 C C . ALA A 1 74 ? 0.693 16.216 -0.114 1.00 95.25 74 ALA A C 1
ATOM 553 O O . ALA A 1 74 ? 1.424 16.673 -0.987 1.00 95.25 74 ALA A O 1
ATOM 554 N N . GLY A 1 75 ? 0.341 14.926 -0.085 1.00 92.56 75 GLY A N 1
ATOM 555 C CA . GLY A 1 75 ? 0.746 13.949 -1.095 1.00 92.56 75 GLY A CA 1
ATOM 556 C C . GLY A 1 75 ? 2.235 13.584 -1.070 1.00 92.56 75 GLY A C 1
ATOM 557 O O . GLY A 1 75 ? 2.779 13.159 -2.086 1.00 92.56 75 GLY A O 1
ATOM 558 N N . GLN A 1 76 ? 2.894 13.757 0.078 1.00 90.12 76 GLN A N 1
ATOM 559 C CA . GLN A 1 76 ? 4.302 13.417 0.307 1.00 90.12 76 GLN A CA 1
ATOM 560 C C . GLN A 1 76 ? 4.424 12.483 1.509 1.00 90.12 76 GLN A C 1
ATOM 562 O O . GLN A 1 76 ? 3.782 12.706 2.536 1.00 90.12 76 GLN A O 1
ATOM 567 N N . LEU A 1 77 ? 5.207 11.416 1.359 1.00 91.62 77 LEU A N 1
ATOM 568 C CA . LEU A 1 77 ? 5.225 10.303 2.302 1.00 91.62 77 LEU A CA 1
ATOM 569 C C . LEU A 1 77 ? 6.672 9.911 2.651 1.00 91.62 77 LEU A C 1
ATOM 571 O O . LEU A 1 77 ? 7.356 10.650 3.353 1.00 91.62 77 LEU A O 1
ATOM 575 N N . SER A 1 78 ? 7.151 8.776 2.150 1.00 96.19 78 SER A N 1
ATOM 576 C CA . SER A 1 78 ? 8.540 8.336 2.270 1.00 96.19 78 SER A CA 1
ATOM 577 C C . SER A 1 78 ? 9.424 8.980 1.197 1.00 96.19 78 SER A C 1
ATOM 579 O O . SER A 1 78 ? 8.962 9.258 0.088 1.00 96.19 78 SER A O 1
ATOM 581 N N . THR A 1 79 ? 10.709 9.162 1.499 1.00 94.19 79 THR A N 1
ATOM 582 C CA . THR A 1 79 ? 11.724 9.682 0.560 1.00 94.19 79 THR A CA 1
ATOM 583 C C . THR A 1 79 ? 12.899 8.724 0.355 1.00 94.19 79 THR A C 1
ATOM 585 O O . THR A 1 79 ? 13.685 8.919 -0.572 1.00 94.19 79 THR A O 1
ATOM 588 N N . GLY A 1 80 ? 13.008 7.656 1.156 1.00 94.94 80 GLY A N 1
ATOM 589 C CA . GLY A 1 80 ? 14.043 6.632 0.997 1.00 94.94 80 GLY A CA 1
ATOM 590 C C . GLY A 1 80 ? 13.984 5.526 2.052 1.00 94.94 80 GLY A C 1
ATOM 591 O O . GLY A 1 80 ? 13.129 5.523 2.929 1.00 94.94 80 GLY A O 1
ATOM 592 N N . ILE A 1 81 ? 14.923 4.575 1.994 1.00 90.94 81 ILE A N 1
ATOM 593 C CA . ILE A 1 81 ? 14.975 3.415 2.910 1.00 90.94 81 ILE A CA 1
ATOM 594 C C . ILE A 1 81 ? 15.194 3.769 4.389 1.00 90.94 81 ILE A C 1
ATOM 596 O O . ILE A 1 81 ? 14.847 2.945 5.242 1.00 90.94 81 ILE A O 1
ATOM 600 N N . LEU A 1 82 ? 15.804 4.928 4.665 1.00 94.00 82 LEU A N 1
ATOM 601 C CA . LEU A 1 82 ? 16.072 5.453 6.008 1.00 94.00 82 LEU A CA 1
ATOM 602 C C . LEU A 1 82 ? 14.990 6.433 6.474 1.00 94.00 82 LEU A C 1
ATOM 604 O O . LEU A 1 82 ? 14.828 6.598 7.674 1.00 94.00 82 LEU A O 1
ATOM 608 N N . ASP A 1 83 ? 14.239 7.015 5.533 1.00 96.44 83 ASP A N 1
ATOM 609 C CA . ASP A 1 83 ? 13.227 8.050 5.749 1.00 96.44 83 ASP A CA 1
ATOM 610 C C . ASP A 1 83 ? 11.897 7.566 5.164 1.00 96.44 83 ASP A C 1
ATOM 612 O O . ASP A 1 83 ? 11.505 7.917 4.042 1.00 96.44 83 ASP A O 1
ATOM 616 N N . CYS A 1 84 ? 11.223 6.685 5.902 1.00 96.25 84 CYS A N 1
ATOM 617 C CA . CYS A 1 84 ? 10.021 6.009 5.422 1.00 96.25 84 CYS A CA 1
ATOM 618 C C . CYS A 1 84 ? 8.907 5.947 6.459 1.00 96.25 84 CYS A C 1
ATOM 620 O O . CYS A 1 84 ? 9.145 5.999 7.666 1.00 96.25 84 CYS A O 1
ATOM 622 N N . VAL A 1 85 ? 7.676 5.811 5.968 1.00 97.19 85 VAL A N 1
ATOM 623 C CA . VAL A 1 85 ? 6.515 5.464 6.786 1.00 97.19 85 VAL A CA 1
ATOM 624 C C . VAL A 1 85 ? 6.111 4.013 6.578 1.00 97.19 85 VAL A C 1
ATOM 626 O O . VAL A 1 85 ? 6.181 3.491 5.465 1.00 97.19 85 VAL A O 1
ATOM 629 N N . GLN A 1 86 ? 5.688 3.363 7.657 1.00 97.75 86 GLN A N 1
ATOM 630 C CA . GLN A 1 86 ? 5.386 1.934 7.662 1.00 97.75 86 GLN A CA 1
ATOM 631 C C . GLN A 1 86 ? 4.182 1.652 8.550 1.00 97.75 86 GLN A C 1
ATOM 633 O O . GLN A 1 86 ? 4.120 2.115 9.692 1.00 97.75 86 GLN A O 1
ATOM 638 N N . PHE A 1 87 ? 3.229 0.882 8.042 1.00 98.69 87 PHE A N 1
ATOM 639 C CA . PHE A 1 87 ? 2.156 0.343 8.853 1.00 98.69 87 PHE A CA 1
ATOM 640 C C . PHE A 1 87 ? 2.681 -0.778 9.755 1.00 98.69 87 PHE A C 1
ATOM 642 O O . PHE A 1 87 ? 3.487 -1.608 9.348 1.00 98.69 87 PHE A O 1
ATOM 649 N N . ALA A 1 88 ? 2.182 -0.799 10.983 1.00 98.62 88 ALA A N 1
ATOM 650 C CA . ALA A 1 88 ? 2.206 -1.927 11.895 1.00 98.62 88 ALA A CA 1
ATOM 651 C C . ALA A 1 88 ? 0.758 -2.225 12.292 1.00 98.62 88 ALA A C 1
ATOM 653 O O . ALA A 1 88 ? -0.051 -1.308 12.451 1.00 98.62 88 ALA A O 1
ATOM 654 N N . MET A 1 89 ? 0.412 -3.502 12.422 1.00 98.38 89 MET A N 1
ATOM 655 C CA . MET A 1 89 ? -0.964 -3.913 12.690 1.00 98.38 89 MET A CA 1
ATOM 656 C C . MET A 1 89 ? -1.031 -5.232 13.451 1.00 98.38 89 MET A C 1
ATOM 658 O O . MET A 1 89 ? -0.209 -6.124 13.235 1.00 98.38 89 MET A O 1
ATOM 662 N N . THR A 1 90 ? -2.043 -5.371 14.302 1.00 98.50 90 THR A N 1
ATOM 663 C CA . THR A 1 90 ? -2.337 -6.592 15.067 1.00 98.50 90 THR A CA 1
ATOM 664 C C . THR A 1 90 ? -3.710 -7.152 14.696 1.00 98.50 90 THR A C 1
ATOM 666 O O . THR A 1 90 ? -4.546 -6.449 14.122 1.00 98.50 90 THR A O 1
ATOM 669 N N . GLY A 1 91 ? -3.948 -8.418 15.042 1.00 98.12 91 GLY A N 1
ATOM 670 C CA . GLY A 1 91 ? -5.198 -9.109 14.737 1.00 98.12 91 GLY A CA 1
ATOM 671 C C . GLY A 1 91 ? -5.236 -9.598 13.292 1.00 98.12 91 GLY A C 1
ATOM 672 O O . GLY A 1 91 ? -4.283 -10.193 12.798 1.00 98.12 91 GLY A O 1
ATOM 673 N N . THR A 1 92 ? -6.357 -9.383 12.616 1.00 98.06 92 THR A N 1
ATOM 674 C CA . THR A 1 92 ? -6.562 -9.771 11.219 1.00 98.06 92 THR A CA 1
ATOM 675 C C . THR A 1 92 ? -7.189 -8.598 10.483 1.00 98.06 92 THR A C 1
ATOM 677 O O . THR A 1 92 ? -8.271 -8.148 10.855 1.00 98.06 92 THR A O 1
ATOM 680 N N . ILE A 1 93 ? -6.520 -8.098 9.447 1.00 98.56 93 ILE A N 1
ATOM 681 C CA . ILE A 1 93 ? -6.877 -6.869 8.737 1.00 98.56 93 ILE A CA 1
ATOM 682 C C . ILE A 1 93 ? -7.077 -7.149 7.245 1.00 98.56 93 ILE A C 1
ATOM 684 O O . ILE A 1 93 ? -6.256 -7.797 6.597 1.00 98.56 93 ILE A O 1
ATOM 688 N N . ALA A 1 94 ? -8.149 -6.600 6.679 1.00 98.31 94 ALA A N 1
ATOM 689 C CA . ALA A 1 94 ? -8.359 -6.499 5.240 1.00 98.31 94 ALA A CA 1
ATOM 690 C C . ALA A 1 94 ? -8.050 -5.077 4.756 1.00 98.31 94 ALA A C 1
ATOM 692 O O . ALA A 1 94 ? -8.659 -4.110 5.225 1.00 98.31 94 ALA A O 1
ATOM 693 N N . GLY A 1 95 ? -7.129 -4.953 3.802 1.00 97.62 95 GLY A N 1
ATOM 694 C CA . GLY A 1 95 ? -6.915 -3.736 3.031 1.00 97.62 95 GLY A CA 1
ATOM 695 C C . GLY A 1 95 ? -7.902 -3.628 1.872 1.00 97.62 95 GLY A C 1
ATOM 696 O O . GLY A 1 95 ? -8.235 -4.616 1.226 1.00 97.62 95 GLY A O 1
ATOM 697 N N . SER A 1 96 ? -8.390 -2.417 1.633 1.00 96.12 96 SER A N 1
ATOM 698 C CA . SER A 1 96 ? -9.262 -2.058 0.510 1.00 96.12 96 SER A CA 1
ATOM 699 C C . SER A 1 96 ? -9.106 -0.570 0.178 1.00 96.12 96 SER A C 1
ATOM 701 O O . SER A 1 96 ? -8.412 0.164 0.892 1.00 96.12 96 SER A O 1
ATOM 703 N N . GLY A 1 97 ? -9.743 -0.115 -0.901 1.00 95.19 97 GLY A N 1
ATOM 704 C CA . GLY A 1 97 ? -9.596 1.257 -1.388 1.00 95.19 97 GLY A CA 1
ATOM 705 C C . GLY A 1 97 ? -8.200 1.533 -1.948 1.00 95.19 97 GLY A C 1
ATOM 706 O O . GLY A 1 97 ? -7.395 0.622 -2.126 1.00 95.19 97 GLY A O 1
ATOM 707 N N . ASN A 1 98 ? -7.909 2.798 -2.232 1.00 93.94 98 ASN A N 1
ATOM 708 C CA . ASN A 1 98 ? -6.752 3.197 -3.025 1.00 93.94 98 ASN A CA 1
ATOM 709 C C . ASN A 1 98 ? -5.582 3.689 -2.156 1.00 93.94 98 ASN A C 1
ATOM 711 O O . ASN A 1 98 ? -5.705 4.707 -1.469 1.00 93.94 98 ASN A O 1
ATOM 715 N N . VAL A 1 99 ? -4.414 3.039 -2.253 1.00 96.81 99 VAL A N 1
ATOM 716 C CA . VAL A 1 99 ? -3.185 3.480 -1.562 1.00 96.81 99 VAL A CA 1
ATOM 717 C C . VAL A 1 99 ? -2.744 4.889 -1.982 1.00 96.81 99 VAL A C 1
ATOM 719 O O . VAL A 1 99 ? -2.168 5.624 -1.178 1.00 96.81 99 VAL A O 1
ATOM 722 N N . GLN A 1 100 ? -3.093 5.327 -3.198 1.00 96.06 100 GLN A N 1
ATOM 723 C CA . GLN A 1 100 ? -2.804 6.676 -3.685 1.00 96.06 100 GLN A CA 1
ATOM 724 C C . GLN A 1 100 ? -3.537 7.761 -2.901 1.00 96.06 100 GLN A C 1
ATOM 726 O O . GLN A 1 100 ? -3.163 8.922 -3.037 1.00 96.06 100 GLN A O 1
ATOM 731 N N . SER A 1 101 ? -4.505 7.453 -2.028 1.00 97.06 101 SER A N 1
ATOM 732 C CA . SER A 1 101 ? -5.007 8.456 -1.080 1.00 97.06 101 SER A CA 1
ATOM 733 C C . SER A 1 101 ? -3.872 9.038 -0.229 1.00 97.06 101 SER A C 1
ATOM 735 O O . SER A 1 101 ? -3.892 10.210 0.117 1.00 97.06 101 SER A O 1
ATOM 737 N N . LEU A 1 102 ? -2.806 8.289 0.042 1.00 97.25 102 LEU A N 1
ATOM 738 C CA . LEU A 1 102 ? -1.610 8.791 0.726 1.00 97.25 102 LEU A CA 1
ATOM 739 C C . LEU A 1 102 ? -0.721 9.695 -0.153 1.00 97.25 102 LEU A C 1
ATOM 741 O O . LEU A 1 102 ? 0.194 10.340 0.349 1.00 97.25 102 LEU A O 1
ATOM 745 N N . LEU A 1 103 ? -1.009 9.785 -1.448 1.00 96.12 103 LEU A N 1
ATOM 746 C CA . LEU A 1 103 ? -0.394 10.705 -2.409 1.00 96.12 103 LEU A CA 1
ATOM 747 C C . LEU A 1 103 ? -1.428 11.686 -2.977 1.00 96.12 103 LEU A C 1
ATOM 749 O O . LEU A 1 103 ? -1.341 12.109 -4.129 1.00 96.12 103 LEU A O 1
ATOM 753 N N . ASN A 1 104 ? -2.448 12.008 -2.177 1.00 95.25 104 ASN A N 1
ATOM 754 C CA . ASN A 1 104 ? -3.567 12.864 -2.560 1.00 95.25 104 ASN A CA 1
ATOM 755 C C . ASN A 1 104 ? -4.238 12.451 -3.888 1.00 95.25 104 ASN A C 1
ATOM 757 O O . ASN A 1 104 ? -4.593 13.288 -4.714 1.00 95.25 104 ASN A O 1
ATOM 761 N N . PHE A 1 105 ? -4.388 11.142 -4.089 1.00 94.12 105 PHE A N 1
ATOM 762 C CA . PHE A 1 105 ? -4.954 10.498 -5.278 1.00 94.12 105 PHE A CA 1
ATOM 763 C C . PHE A 1 105 ? -4.188 10.747 -6.587 1.00 94.12 105 PHE A C 1
ATOM 765 O O . PHE A 1 105 ? -4.733 10.537 -7.669 1.00 94.12 105 PHE A O 1
ATOM 772 N N . SER A 1 106 ? -2.916 11.153 -6.514 1.00 93.06 106 SER A N 1
ATOM 773 C CA . SER A 1 106 ? -2.035 11.182 -7.685 1.00 93.06 106 SER A CA 1
ATOM 774 C C . SER A 1 106 ? -1.879 9.781 -8.277 1.00 93.06 106 SER A C 1
ATOM 776 O O . SER A 1 106 ? -1.673 8.821 -7.545 1.00 93.06 106 SER A O 1
ATOM 778 N N . MET A 1 107 ? -1.906 9.649 -9.604 1.00 91.88 107 MET A N 1
ATOM 779 C CA . MET A 1 107 ? -1.608 8.383 -10.302 1.00 91.88 107 MET A CA 1
ATOM 780 C C . MET A 1 107 ? -0.104 8.164 -10.531 1.00 91.88 107 MET A C 1
ATOM 782 O O . MET A 1 107 ? 0.303 7.168 -11.131 1.00 91.88 107 MET A O 1
ATOM 786 N N . GLN A 1 108 ? 0.723 9.096 -10.056 1.00 95.44 108 GLN A N 1
ATOM 787 C CA . GLN A 1 108 ? 2.174 8.980 -10.050 1.00 95.44 108 GLN A CA 1
ATOM 788 C C . GLN A 1 108 ? 2.632 8.466 -8.687 1.00 95.44 108 GLN A C 1
ATOM 790 O O . GLN A 1 108 ? 2.180 8.960 -7.655 1.00 95.44 108 GLN A O 1
ATOM 795 N N . ALA A 1 109 ? 3.553 7.507 -8.687 1.00 96.75 109 ALA A N 1
ATOM 796 C CA . ALA A 1 109 ? 4.260 7.051 -7.499 1.00 96.75 109 ALA A CA 1
ATOM 797 C C . ALA A 1 109 ? 5.694 7.618 -7.531 1.00 96.75 109 ALA A C 1
ATOM 799 O O . ALA A 1 109 ? 6.525 7.117 -8.299 1.00 96.75 109 ALA A O 1
ATOM 800 N N . PRO A 1 110 ? 5.999 8.674 -6.748 1.00 96.75 110 PRO A N 1
ATOM 801 C CA . PRO A 1 110 ? 7.335 9.260 -6.676 1.00 96.75 110 PRO A CA 1
ATOM 802 C C . PRO A 1 110 ? 8.391 8.293 -6.138 1.00 96.75 110 PRO A C 1
ATOM 804 O O . PRO A 1 110 ? 8.081 7.219 -5.614 1.00 96.75 110 PRO A O 1
ATOM 807 N N . ASN A 1 111 ? 9.660 8.690 -6.258 1.00 96.75 111 ASN A N 1
ATOM 808 C CA . ASN A 1 111 ? 10.790 7.878 -5.820 1.00 96.75 111 ASN A CA 1
ATOM 809 C C . ASN A 1 111 ? 10.611 7.438 -4.360 1.00 96.75 111 ASN A C 1
ATOM 811 O O . ASN A 1 111 ? 10.396 8.275 -3.488 1.00 96.75 111 ASN A O 1
ATOM 815 N N . SER A 1 112 ? 10.698 6.131 -4.105 1.00 97.06 112 SER A N 1
ATOM 816 C CA . SER A 1 112 ? 10.574 5.528 -2.767 1.00 97.06 112 SER A CA 1
ATOM 817 C C . SER A 1 112 ? 9.279 5.826 -1.986 1.00 97.06 112 SER A C 1
ATOM 819 O O . SER A 1 112 ? 9.219 5.521 -0.800 1.00 97.06 112 SER A O 1
ATOM 821 N N . CYS A 1 113 ? 8.226 6.384 -2.595 1.00 96.75 113 CYS A N 1
ATOM 822 C CA . CYS A 1 113 ? 7.075 6.921 -1.848 1.00 96.75 113 CYS A CA 1
ATOM 823 C C . CYS A 1 113 ? 6.319 5.909 -0.960 1.00 96.75 113 CYS A C 1
ATOM 825 O O . CYS A 1 113 ? 5.838 6.293 0.105 1.00 96.75 113 CYS A O 1
ATOM 827 N N . PHE A 1 114 ? 6.259 4.629 -1.341 1.00 97.81 114 PHE A N 1
ATOM 828 C CA . PHE A 1 114 ? 5.670 3.542 -0.543 1.00 97.81 114 PHE A CA 1
ATOM 829 C C . PHE A 1 114 ? 6.676 2.444 -0.204 1.00 97.81 114 PHE A C 1
ATOM 831 O O . PHE A 1 114 ? 6.304 1.284 0.024 1.00 97.81 114 PHE A O 1
ATOM 838 N N . ILE A 1 115 ? 7.958 2.809 -0.157 1.00 97.81 115 ILE A N 1
ATOM 839 C CA . ILE A 1 115 ? 9.012 1.906 0.277 1.00 97.81 115 ILE A CA 1
ATOM 840 C C . ILE A 1 115 ? 8.661 1.338 1.654 1.00 97.81 115 ILE A C 1
ATOM 842 O O . ILE A 1 115 ? 8.364 2.086 2.585 1.00 97.81 115 ILE A O 1
ATOM 846 N N . LYS A 1 116 ? 8.658 0.006 1.763 1.00 98.19 116 LYS A N 1
ATOM 847 C CA . LYS A 1 116 ? 8.371 -0.745 2.994 1.00 98.19 116 LYS A CA 1
ATOM 848 C C . LYS A 1 116 ? 7.010 -0.452 3.657 1.00 98.19 116 LYS A C 1
ATOM 850 O O . LYS A 1 116 ? 6.849 -0.772 4.834 1.00 98.19 116 LYS A O 1
ATOM 855 N N . LEU A 1 117 ? 6.039 0.129 2.940 1.00 98.50 117 LEU A N 1
ATOM 856 C CA . LEU A 1 117 ? 4.794 0.649 3.530 1.00 98.50 117 LEU A CA 1
ATOM 857 C C . LEU A 1 117 ? 4.028 -0.377 4.382 1.00 98.50 117 LEU A C 1
ATOM 859 O O . LEU A 1 117 ? 3.492 -0.005 5.419 1.00 98.50 117 LEU A O 1
ATOM 863 N N . PHE A 1 118 ? 3.983 -1.645 3.973 1.00 98.75 118 PHE A N 1
ATOM 864 C CA . PHE A 1 118 ? 3.370 -2.743 4.727 1.00 98.75 118 PHE A CA 1
ATOM 865 C C . PHE A 1 118 ? 4.399 -3.800 5.156 1.00 98.75 118 PHE A C 1
ATOM 867 O O . PHE A 1 118 ? 4.025 -4.923 5.477 1.00 98.75 118 PHE A O 1
ATOM 874 N N . GLN A 1 119 ? 5.698 -3.479 5.178 1.00 98.56 119 GLN A N 1
ATOM 875 C CA . GLN A 1 119 ? 6.725 -4.455 5.547 1.00 98.56 119 GLN A CA 1
ATOM 876 C C . GLN A 1 119 ? 6.435 -5.062 6.933 1.00 98.56 119 GLN A C 1
ATOM 878 O O . GLN A 1 119 ? 6.215 -4.338 7.901 1.00 98.56 119 GLN A O 1
ATOM 883 N N . GLY A 1 120 ? 6.456 -6.392 7.026 1.00 98.50 120 GLY A N 1
ATOM 884 C CA . GLY A 1 120 ? 6.226 -7.148 8.256 1.00 98.50 120 GLY A CA 1
ATOM 885 C C . GLY A 1 120 ? 4.770 -7.177 8.724 1.00 98.50 120 GLY A C 1
ATOM 886 O O . GLY A 1 120 ? 4.500 -7.626 9.838 1.00 98.50 120 GLY A O 1
ATOM 887 N N . CYS A 1 121 ? 3.811 -6.716 7.914 1.00 98.62 121 CYS A N 1
ATOM 888 C CA . CYS A 1 121 ? 2.390 -6.754 8.255 1.00 98.62 121 CYS A CA 1
ATOM 889 C C . CYS A 1 121 ? 1.809 -8.173 8.124 1.00 98.62 121 CYS A C 1
ATOM 891 O O . CYS A 1 121 ? 0.975 -8.442 7.263 1.00 98.62 121 CYS A O 1
ATOM 893 N N . ALA A 1 122 ? 2.198 -9.077 9.025 1.00 98.00 122 ALA A N 1
ATOM 894 C CA . ALA A 1 122 ? 1.671 -10.443 9.093 1.00 98.00 122 ALA A CA 1
ATOM 895 C C . ALA A 1 122 ? 0.165 -10.510 9.428 1.00 98.00 122 ALA A C 1
ATOM 897 O O . ALA A 1 122 ? -0.445 -11.561 9.277 1.00 98.00 122 ALA A O 1
ATOM 898 N N . SER A 1 123 ? -0.446 -9.400 9.856 1.00 98.44 123 SER A N 1
ATOM 899 C CA . SER A 1 123 ? -1.895 -9.298 10.086 1.00 98.44 123 SER A CA 1
ATOM 900 C C . SER A 1 123 ? -2.688 -8.920 8.822 1.00 98.44 123 SER A C 1
ATOM 902 O O . SER A 1 123 ? -3.917 -8.955 8.858 1.00 98.44 123 SER A O 1
ATOM 904 N N . LEU A 1 124 ? -2.030 -8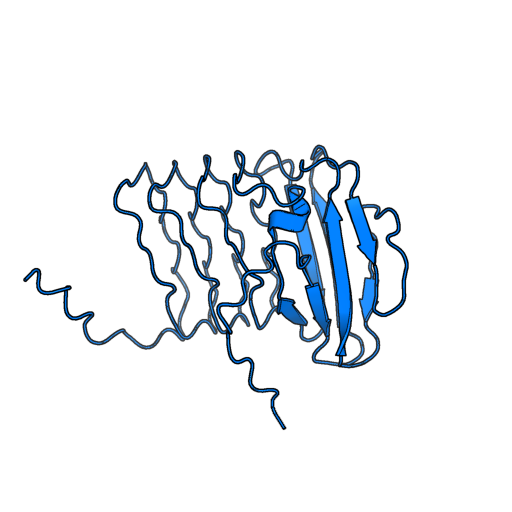.529 7.718 1.00 98.50 124 LEU A N 1
ATOM 905 C CA . LEU A 1 124 ? -2.695 -8.096 6.483 1.00 98.50 124 LEU A CA 1
ATOM 906 C C . LEU A 1 124 ? -3.055 -9.301 5.603 1.00 98.50 124 LEU A C 1
ATOM 908 O O . LEU A 1 124 ? -2.177 -9.947 5.041 1.00 98.50 124 LEU A O 1
ATOM 912 N N . ILE A 1 125 ? -4.351 -9.567 5.445 1.00 97.38 125 ILE A N 1
ATOM 913 C CA . ILE A 1 125 ? -4.866 -10.704 4.664 1.00 97.38 125 ILE A CA 1
ATOM 914 C C . ILE A 1 125 ? -5.105 -10.335 3.201 1.00 97.38 125 ILE A C 1
ATOM 916 O O . ILE A 1 125 ? -4.775 -11.101 2.296 1.00 97.38 125 ILE A O 1
ATOM 920 N N . TYR A 1 126 ? -5.666 -9.148 2.968 1.00 95.94 126 TYR A N 1
ATOM 921 C CA . TYR A 1 126 ? -5.986 -8.641 1.635 1.00 95.94 126 TYR A CA 1
ATOM 922 C C . TYR A 1 126 ? -5.289 -7.308 1.401 1.00 95.94 126 TYR A C 1
ATOM 924 O O . TYR A 1 126 ? -5.281 -6.447 2.281 1.00 95.94 126 TYR A O 1
ATOM 932 N N . SER A 1 127 ? -4.706 -7.144 0.218 1.00 95.19 127 SER A N 1
ATOM 933 C CA . SER A 1 127 ? -4.045 -5.904 -0.181 1.00 95.19 127 SER A CA 1
ATOM 934 C C . SER A 1 127 ? -5.069 -4.827 -0.575 1.00 95.19 127 SER A C 1
ATOM 936 O O . SER A 1 127 ? -6.067 -5.168 -1.213 1.00 95.19 127 SER A O 1
ATOM 938 N N . PRO A 1 128 ? -4.837 -3.536 -0.261 1.00 96.56 128 PRO A N 1
ATOM 939 C CA . PRO A 1 128 ? -5.559 -2.443 -0.912 1.00 96.56 128 PRO A CA 1
ATOM 940 C C . PRO A 1 128 ? -5.134 -2.303 -2.386 1.00 96.56 128 PRO A C 1
ATOM 942 O O . PRO A 1 128 ? -4.222 -2.976 -2.854 1.00 96.56 128 PRO A O 1
ATOM 945 N N . GLU A 1 129 ? -5.768 -1.409 -3.137 1.00 95.75 129 GLU A N 1
ATOM 946 C CA . GLU A 1 129 ? -5.448 -1.171 -4.546 1.00 95.75 129 GLU A CA 1
ATOM 947 C C . GLU A 1 129 ? -4.169 -0.336 -4.723 1.00 95.75 129 GLU A C 1
ATOM 949 O O . GLU A 1 129 ? -3.953 0.653 -4.015 1.00 95.75 129 GLU A O 1
ATOM 954 N N . PHE A 1 130 ? -3.361 -0.692 -5.733 1.00 95.94 130 PHE A N 1
ATOM 955 C CA . PHE A 1 130 ? -2.141 0.014 -6.157 1.00 95.94 130 PHE A CA 1
ATOM 956 C C . PHE A 1 130 ? -2.283 0.516 -7.607 1.00 95.94 130 PHE A C 1
ATOM 958 O O . PHE A 1 130 ? -1.621 0.008 -8.512 1.00 95.94 130 PHE A O 1
ATOM 965 N N . PRO A 1 131 ? -3.162 1.499 -7.878 1.00 95.25 131 PRO A N 1
ATOM 966 C CA . PRO A 1 131 ? -3.563 1.833 -9.244 1.00 95.25 131 PRO A CA 1
ATOM 967 C C . PRO A 1 131 ? -2.556 2.698 -10.015 1.00 95.25 131 PRO A C 1
ATOM 969 O O . PRO A 1 131 ? -2.822 3.024 -11.168 1.00 95.25 131 PRO A O 1
ATOM 972 N N . ALA A 1 132 ? -1.431 3.111 -9.419 1.00 95.94 132 ALA A N 1
ATOM 973 C CA . ALA A 1 132 ? -0.500 4.022 -10.081 1.00 95.94 132 ALA A CA 1
ATOM 974 C C . ALA A 1 132 ? 0.043 3.422 -11.387 1.00 95.94 132 ALA A C 1
ATOM 976 O O . ALA A 1 132 ? 0.530 2.292 -11.423 1.00 95.94 132 ALA A O 1
ATOM 977 N N . THR A 1 133 ? -0.006 4.210 -12.457 1.00 95.94 133 THR A N 1
ATOM 978 C CA . THR A 1 133 ? 0.468 3.806 -13.789 1.00 95.94 133 THR A CA 1
ATOM 979 C C . THR A 1 133 ? 1.849 4.367 -14.108 1.00 95.94 133 THR A C 1
ATOM 981 O O . THR A 1 133 ? 2.521 3.861 -15.003 1.00 95.94 133 THR A O 1
ATOM 984 N N . THR A 1 134 ? 2.285 5.395 -13.374 1.00 97.50 134 THR A N 1
ATOM 985 C CA . THR A 1 134 ? 3.585 6.049 -13.558 1.00 97.50 134 THR A CA 1
ATOM 986 C C . THR A 1 134 ? 4.435 5.850 -12.313 1.00 97.50 134 THR A C 1
ATOM 988 O O . THR A 1 134 ? 4.150 6.435 -11.267 1.0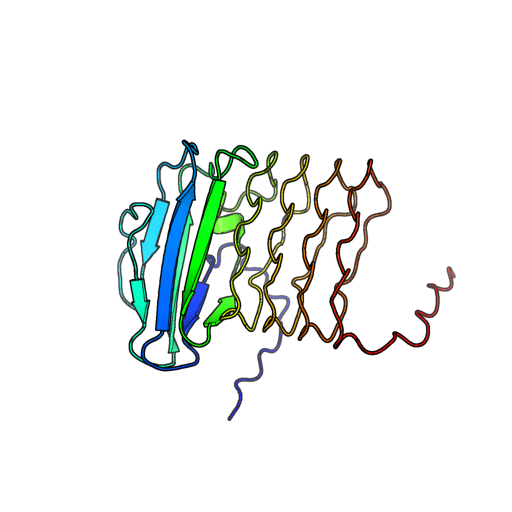0 97.50 134 THR A O 1
ATOM 991 N N . LEU A 1 135 ? 5.485 5.035 -12.422 1.00 98.12 135 LEU A N 1
ATOM 992 C CA . LEU A 1 135 ? 6.302 4.609 -11.286 1.00 98.12 135 LEU A CA 1
ATOM 993 C C . LEU A 1 135 ? 7.726 5.150 -11.375 1.00 98.12 135 LEU A C 1
ATOM 995 O O . LEU A 1 135 ? 8.411 4.964 -12.378 1.00 98.12 135 LEU A O 1
ATOM 999 N N . SER A 1 136 ? 8.178 5.793 -10.302 1.00 98.00 136 SER A N 1
ATOM 1000 C CA . SER A 1 136 ? 9.574 6.200 -10.117 1.00 98.00 136 SER A CA 1
ATOM 1001 C C . SER A 1 136 ? 10.394 5.119 -9.405 1.00 98.00 136 SER A C 1
ATOM 1003 O O . SER A 1 136 ? 9.865 4.102 -8.953 1.00 98.00 136 SER A O 1
ATOM 1005 N N . GLY A 1 137 ? 11.708 5.342 -9.300 1.00 98.12 137 GLY A N 1
ATOM 1006 C CA . GLY A 1 137 ? 12.640 4.399 -8.681 1.00 98.12 137 GLY A CA 1
ATOM 1007 C C . GLY A 1 137 ? 12.204 3.941 -7.286 1.00 98.12 137 GLY A C 1
ATOM 1008 O O . GLY A 1 137 ? 11.698 4.730 -6.485 1.00 98.12 137 GLY A O 1
ATOM 1009 N N . ALA A 1 138 ? 12.365 2.645 -7.013 1.00 98.19 138 ALA A N 1
ATOM 1010 C CA . ALA A 1 138 ? 12.099 2.023 -5.712 1.00 98.19 138 ALA A CA 1
ATOM 1011 C C . ALA A 1 138 ? 10.722 2.339 -5.072 1.00 98.19 138 ALA A C 1
ATOM 1013 O O . ALA A 1 138 ? 10.556 2.168 -3.865 1.00 98.19 138 ALA A O 1
ATOM 1014 N N . CYS A 1 139 ? 9.724 2.809 -5.835 1.00 97.88 139 CYS A N 1
ATOM 1015 C CA . CYS A 1 139 ? 8.500 3.371 -5.260 1.00 97.88 139 CYS A CA 1
ATOM 1016 C C . CYS A 1 139 ? 7.698 2.366 -4.422 1.00 97.88 139 CYS A C 1
ATOM 1018 O O . CYS A 1 139 ? 7.128 2.783 -3.417 1.00 97.88 139 CYS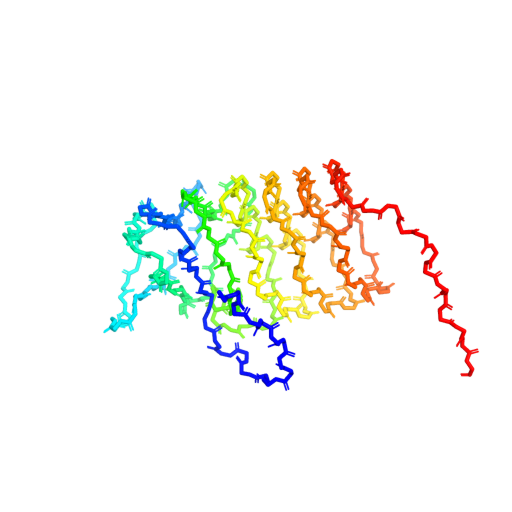 A O 1
ATOM 1020 N N . TYR A 1 140 ? 7.691 1.075 -4.787 1.00 98.50 140 TYR A N 1
ATOM 1021 C CA . TYR A 1 140 ? 7.071 -0.022 -4.025 1.00 98.50 140 TYR A CA 1
ATOM 1022 C C . TYR A 1 140 ? 8.106 -1.065 -3.543 1.00 98.50 140 TYR A C 1
ATOM 1024 O O . TYR A 1 140 ? 7.804 -2.247 -3.352 1.00 98.50 140 TYR A O 1
ATOM 1032 N N . TYR A 1 141 ? 9.359 -0.642 -3.360 1.00 98.44 141 TYR A N 1
ATOM 1033 C CA . TYR A 1 141 ? 10.425 -1.499 -2.842 1.00 98.44 141 TYR A CA 1
ATOM 1034 C C . TYR A 1 141 ? 10.035 -2.053 -1.459 1.00 98.44 141 TYR A C 1
ATOM 1036 O O . TYR A 1 141 ? 9.648 -1.289 -0.573 1.00 98.44 141 TYR A O 1
ATOM 1044 N N . ASN A 1 142 ? 10.167 -3.367 -1.236 1.00 98.50 142 ASN A N 1
ATOM 1045 C CA . ASN A 1 142 ? 9.794 -4.057 0.016 1.00 98.50 142 ASN A CA 1
ATOM 1046 C C . ASN A 1 142 ? 8.345 -3.822 0.500 1.00 98.50 142 ASN A C 1
ATOM 1048 O O . ASN A 1 142 ? 8.066 -4.083 1.671 1.00 98.50 142 ASN A O 1
ATOM 1052 N N . THR A 1 143 ? 7.415 -3.308 -0.317 1.00 98.50 143 THR A N 1
ATOM 1053 C CA . THR A 1 143 ? 6.114 -2.849 0.206 1.00 98.50 143 THR A CA 1
ATOM 1054 C C . THR A 1 143 ? 5.366 -3.918 1.005 1.00 98.50 143 THR A C 1
ATOM 1056 O O . THR A 1 143 ? 4.846 -3.572 2.057 1.00 98.50 143 THR A O 1
ATOM 1059 N N . PHE A 1 144 ? 5.374 -5.185 0.580 1.00 98.75 144 PHE A N 1
ATOM 1060 C CA . PHE A 1 144 ? 4.781 -6.323 1.298 1.00 98.75 144 PHE A CA 1
ATOM 1061 C C . PHE A 1 144 ? 5.819 -7.343 1.788 1.00 98.75 144 PHE A C 1
ATOM 1063 O O . PHE A 1 144 ? 5.484 -8.497 2.038 1.00 98.75 144 PHE A O 1
ATOM 1070 N N . TYR A 1 145 ? 7.082 -6.943 1.941 1.00 98.69 145 TYR A N 1
ATOM 1071 C CA . TYR A 1 145 ? 8.127 -7.821 2.474 1.00 98.69 145 TYR A CA 1
ATOM 1072 C C . TYR A 1 145 ? 7.687 -8.409 3.828 1.00 98.69 145 TYR A C 1
ATOM 1074 O O . TYR A 1 145 ? 7.255 -7.652 4.694 1.00 98.69 145 TYR A O 1
ATOM 1082 N N . ASP A 1 146 ? 7.784 -9.726 4.021 1.00 98.62 146 ASP A N 1
ATOM 1083 C CA . ASP A 1 146 ? 7.326 -10.463 5.216 1.00 98.62 146 ASP A CA 1
ATOM 1084 C C . ASP A 1 146 ? 5.822 -10.306 5.556 1.00 98.62 146 ASP A C 1
ATOM 1086 O O . ASP A 1 146 ? 5.404 -10.516 6.697 1.00 98.62 146 ASP A O 1
ATOM 1090 N N . CYS A 1 147 ? 4.956 -9.981 4.587 1.00 98.56 147 CYS A N 1
ATOM 1091 C CA . CYS A 1 147 ? 3.499 -10.086 4.765 1.00 98.56 147 CYS A CA 1
ATOM 1092 C C . CYS A 1 147 ? 3.039 -11.548 4.650 1.00 98.56 147 CYS A C 1
ATOM 1094 O O . CYS A 1 147 ? 2.379 -11.942 3.689 1.00 98.56 147 CYS A O 1
ATOM 1096 N N . SER A 1 148 ? 3.406 -12.377 5.627 1.00 97.88 148 SER A N 1
ATOM 1097 C CA . SER A 1 148 ? 3.247 -13.837 5.560 1.00 97.88 148 SER A CA 1
ATOM 1098 C C . SER A 1 148 ? 1.798 -14.321 5.432 1.00 97.88 148 SER A C 1
ATOM 1100 O O . SER A 1 148 ? 1.583 -15.405 4.894 1.00 97.88 148 SER A O 1
ATOM 1102 N N . ALA A 1 149 ? 0.808 -13.534 5.866 1.00 97.88 149 ALA A N 1
ATOM 1103 C CA . ALA A 1 149 ? -0.616 -13.874 5.774 1.00 97.88 149 ALA A CA 1
ATOM 1104 C C . ALA A 1 149 ? -1.337 -13.291 4.543 1.00 97.88 149 ALA A C 1
ATOM 1106 O O . ALA A 1 149 ? -2.531 -13.541 4.368 1.00 97.88 149 ALA A O 1
ATOM 1107 N N . LEU A 1 150 ? -0.642 -12.530 3.687 1.00 97.56 150 LEU A N 1
ATOM 1108 C CA . LEU A 1 150 ? -1.245 -11.919 2.504 1.00 97.56 150 LEU A CA 1
ATOM 1109 C C . LEU A 1 150 ? -1.670 -13.004 1.507 1.00 97.56 150 LEU A C 1
ATOM 1111 O O . LEU A 1 150 ? -0.824 -13.720 0.978 1.00 97.56 150 LEU A O 1
ATOM 1115 N N . LEU A 1 151 ? -2.971 -13.110 1.225 1.00 94.31 151 LEU A N 1
ATOM 1116 C CA . LEU A 1 151 ? -3.527 -14.164 0.365 1.00 94.31 151 LEU A CA 1
ATOM 1117 C C . LEU A 1 151 ? -3.478 -13.817 -1.124 1.00 94.31 151 LEU A C 1
ATOM 1119 O O . LEU A 1 151 ? -3.268 -14.700 -1.963 1.00 94.31 151 LEU A O 1
ATOM 1123 N N . THR A 1 152 ? -3.691 -12.540 -1.450 1.00 89.38 152 THR A N 1
ATOM 1124 C CA . THR A 1 152 ? -3.798 -12.035 -2.825 1.00 89.38 152 THR A CA 1
ATOM 1125 C C . THR A 1 152 ? -2.989 -10.758 -3.006 1.00 89.38 152 THR A C 1
ATOM 1127 O O . THR A 1 152 ? -3.080 -9.833 -2.194 1.00 89.38 152 THR A O 1
ATOM 1130 N N . ALA A 1 153 ? -2.253 -10.676 -4.111 1.00 91.31 153 ALA A N 1
ATOM 1131 C CA . ALA A 1 153 ? -1.560 -9.464 -4.523 1.00 91.31 153 ALA A CA 1
ATOM 1132 C C . ALA A 1 153 ? -2.542 -8.441 -5.139 1.00 91.31 153 ALA A C 1
ATOM 1134 O O . ALA A 1 153 ? -3.549 -8.842 -5.730 1.00 91.31 153 ALA A O 1
ATOM 1135 N N . PRO A 1 154 ? -2.259 -7.130 -5.041 1.00 93.62 154 PRO A N 1
ATOM 1136 C CA . PRO A 1 154 ? -3.000 -6.102 -5.761 1.00 93.62 154 PRO A CA 1
ATOM 1137 C C . PRO A 1 154 ? -2.715 -6.160 -7.268 1.00 93.62 154 PRO A C 1
ATOM 1139 O O . PRO A 1 154 ? -1.679 -6.664 -7.703 1.00 93.62 154 PRO A O 1
ATOM 1142 N N . ALA A 1 155 ? -3.606 -5.578 -8.073 1.00 92.81 155 ALA A N 1
ATOM 1143 C CA . ALA A 1 155 ? -3.309 -5.307 -9.477 1.00 92.81 155 ALA A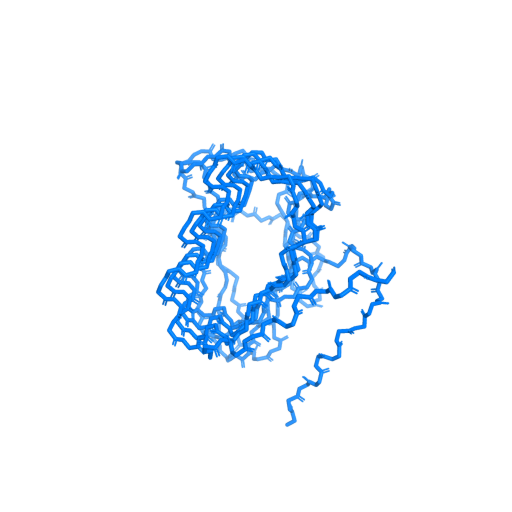 CA 1
ATOM 1144 C C . ALA A 1 155 ? -2.159 -4.289 -9.598 1.00 92.81 155 ALA A C 1
ATOM 1146 O O . ALA A 1 155 ? -2.106 -3.321 -8.840 1.00 92.81 155 ALA A O 1
ATOM 1147 N N . LEU A 1 156 ? -1.267 -4.499 -10.571 1.00 96.06 156 LEU A N 1
ATOM 1148 C CA . LEU A 1 156 ? -0.095 -3.658 -10.834 1.00 96.06 156 LEU A CA 1
ATOM 1149 C C . LEU A 1 156 ? -0.142 -3.161 -12.292 1.00 96.06 156 LEU A C 1
ATOM 1151 O O . LEU A 1 156 ? 0.395 -3.821 -13.178 1.00 96.06 156 LEU A O 1
ATOM 1155 N N . PRO A 1 157 ? -0.826 -2.037 -12.580 1.00 95.81 157 PRO A N 1
ATOM 1156 C CA . PRO A 1 157 ? -1.202 -1.668 -13.949 1.00 95.81 157 PRO A CA 1
ATOM 1157 C C . PRO A 1 157 ? -0.088 -0.995 -14.770 1.00 95.81 157 PRO A C 1
ATOM 1159 O O . PRO A 1 157 ? -0.286 -0.734 -15.955 1.00 95.81 157 PRO A O 1
ATOM 1162 N N . ALA A 1 158 ? 1.060 -0.669 -14.170 1.00 96.00 158 ALA A N 1
ATOM 1163 C CA . ALA A 1 158 ? 2.134 0.044 -14.856 1.00 96.00 158 ALA A CA 1
ATOM 1164 C C . ALA A 1 158 ? 2.721 -0.778 -16.017 1.00 96.00 158 ALA A C 1
ATOM 1166 O O . ALA A 1 158 ? 3.102 -1.936 -15.850 1.00 96.00 158 ALA A O 1
ATOM 1167 N N . THR A 1 159 ? 2.839 -0.156 -17.192 1.00 97.19 159 THR A N 1
ATOM 1168 C CA . THR A 1 159 ? 3.401 -0.784 -18.402 1.00 97.19 159 THR A CA 1
ATOM 1169 C C . THR A 1 159 ? 4.893 -0.480 -18.604 1.00 97.19 159 THR A C 1
ATOM 1171 O O . THR A 1 159 ? 5.557 -1.114 -19.428 1.00 97.19 159 THR A O 1
ATOM 1174 N N . ALA A 1 160 ? 5.438 0.457 -17.822 1.00 97.62 160 ALA A N 1
ATOM 1175 C CA . ALA A 1 160 ? 6.851 0.816 -17.785 1.00 97.62 160 ALA A CA 1
ATOM 1176 C C . ALA A 1 160 ? 7.339 0.917 -16.335 1.00 97.62 160 ALA A C 1
ATOM 1178 O O . ALA A 1 160 ? 6.702 1.568 -15.504 1.00 97.62 160 ALA A O 1
ATOM 1179 N N . LEU A 1 161 ? 8.475 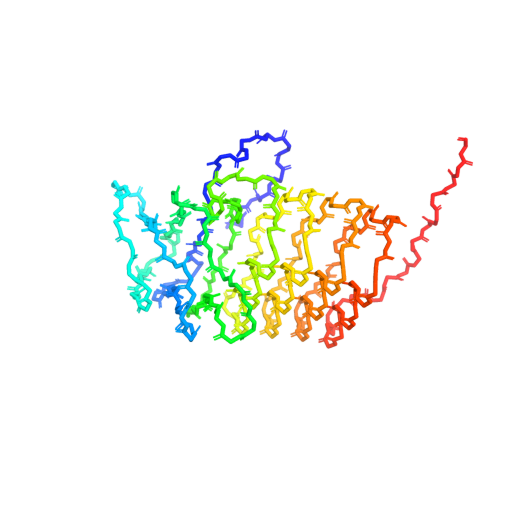0.284 -16.040 1.00 97.81 161 LEU A N 1
ATOM 1180 C CA . LEU A 1 161 ? 9.021 0.159 -14.693 1.00 97.81 161 LEU A CA 1
ATOM 1181 C C . LEU A 1 161 ? 10.387 0.820 -14.558 1.00 97.81 161 LEU A C 1
ATOM 1183 O O . LEU A 1 161 ? 11.344 0.469 -15.251 1.00 97.81 161 LEU A O 1
ATOM 1187 N N . ALA A 1 162 ? 10.485 1.733 -13.595 1.00 98.25 162 ALA A N 1
ATOM 1188 C CA . ALA A 1 162 ? 11.744 2.314 -13.158 1.00 98.25 162 ALA A CA 1
ATOM 1189 C C . ALA A 1 162 ? 12.594 1.317 -12.350 1.00 98.25 162 ALA A C 1
ATOM 1191 O O . ALA A 1 162 ? 12.136 0.248 -11.937 1.00 98.25 162 ALA A O 1
ATOM 1192 N N . GLY A 1 163 ? 13.858 1.680 -12.121 1.00 98.31 163 GLY A N 1
ATOM 1193 C CA . GLY A 1 163 ? 14.802 0.841 -11.390 1.00 98.31 163 GLY A CA 1
ATOM 1194 C C . GLY A 1 163 ? 14.275 0.471 -10.004 1.00 98.31 163 GLY A C 1
ATOM 1195 O O . GLY A 1 163 ? 13.787 1.325 -9.263 1.00 98.31 163 GLY A O 1
ATOM 1196 N N . GLU A 1 164 ? 14.365 -0.813 -9.664 1.00 98.44 164 GLU A N 1
ATOM 1197 C CA . GLU A 1 164 ? 13.998 -1.355 -8.349 1.00 98.44 164 GLU A CA 1
ATOM 1198 C C . GLU A 1 164 ? 12.541 -1.121 -7.889 1.00 98.44 164 GLU A C 1
ATOM 1200 O O . GLU A 1 164 ? 12.234 -1.357 -6.722 1.00 98.44 164 GLU A O 1
ATOM 1205 N N . CYS A 1 165 ? 11.624 -0.675 -8.758 1.00 97.38 165 CYS A N 1
ATOM 1206 C CA . CYS A 1 165 ? 10.294 -0.217 -8.336 1.00 97.38 165 CYS A CA 1
ATOM 1207 C C . CYS A 1 165 ? 9.451 -1.280 -7.607 1.00 97.38 165 CYS A C 1
ATOM 1209 O O . CYS A 1 165 ? 8.715 -0.911 -6.697 1.00 97.38 165 CYS A O 1
ATOM 1211 N N . TYR A 1 166 ? 9.584 -2.566 -7.956 1.00 98.50 166 TYR A N 1
ATOM 1212 C CA . TYR A 1 166 ? 8.918 -3.707 -7.308 1.00 98.50 166 TYR A CA 1
ATOM 1213 C C . TYR A 1 166 ? 9.913 -4.701 -6.686 1.00 98.50 166 TYR A C 1
ATOM 1215 O O . TYR A 1 166 ? 9.577 -5.858 -6.411 1.00 98.50 166 TYR A O 1
ATOM 1223 N N . LYS A 1 167 ? 11.160 -4.273 -6.470 1.00 98.56 167 LYS A N 1
ATOM 1224 C CA . LYS A 1 167 ? 12.202 -5.112 -5.874 1.00 98.56 167 LYS A CA 1
ATOM 1225 C C . LYS A 1 167 ? 11.752 -5.587 -4.491 1.00 98.56 167 LYS A C 1
ATOM 1227 O O . LYS A 1 167 ? 11.310 -4.780 -3.671 1.00 98.56 167 LYS A O 1
ATOM 1232 N N . TYR A 1 168 ? 11.837 -6.902 -4.267 1.00 98.69 168 TYR A N 1
ATOM 1233 C CA . TYR A 1 168 ? 11.410 -7.583 -3.038 1.00 98.69 168 TYR A CA 1
ATOM 1234 C C . TYR A 1 168 ? 9.948 -7.315 -2.613 1.00 98.69 168 TYR A C 1
ATOM 1236 O O . TYR A 1 168 ? 9.608 -7.507 -1.445 1.00 98.69 168 TYR A O 1
ATOM 1244 N N . MET A 1 169 ? 9.073 -6.853 -3.519 1.00 98.50 169 MET A N 1
ATOM 1245 C CA . MET A 1 169 ? 7.742 -6.354 -3.148 1.00 98.50 169 MET A CA 1
ATOM 1246 C C . MET A 1 169 ? 6.906 -7.374 -2.367 1.00 98.50 169 MET A C 1
ATOM 1248 O O . MET A 1 169 ? 6.260 -6.959 -1.416 1.00 98.50 169 MET A O 1
ATOM 1252 N N . PHE A 1 170 ? 6.955 -8.667 -2.709 1.00 98.50 170 PHE A N 1
ATOM 1253 C CA . PHE A 1 170 ? 6.245 -9.763 -2.028 1.00 98.50 170 PHE A CA 1
ATOM 1254 C C . PHE A 1 170 ? 7.199 -10.799 -1.410 1.00 98.50 170 PHE A C 1
ATOM 1256 O O . PHE A 1 170 ? 6.838 -11.962 -1.229 1.00 98.50 170 PHE A O 1
ATOM 1263 N N . TYR A 1 171 ? 8.435 -10.411 -1.091 1.00 98.31 171 TYR A N 1
ATOM 1264 C CA . TYR A 1 171 ? 9.409 -11.332 -0.504 1.00 98.31 171 TYR A CA 1
ATOM 1265 C C . TYR A 1 171 ? 8.865 -11.937 0.804 1.00 98.31 171 TYR A C 1
ATOM 1267 O O . TYR A 1 171 ? 8.333 -11.208 1.641 1.00 98.31 171 TYR A O 1
ATOM 1275 N N . HIS A 1 172 ? 8.951 -13.262 0.960 1.00 98.00 172 HIS A N 1
ATOM 1276 C CA . HIS A 1 172 ? 8.395 -14.028 2.089 1.00 98.00 172 HIS A CA 1
ATOM 1277 C C . HIS A 1 172 ? 6.880 -13.852 2.355 1.00 98.00 172 HIS A C 1
ATOM 1279 O O . HIS A 1 172 ? 6.400 -14.129 3.457 1.00 98.00 172 HIS A O 1
ATOM 1285 N N . CYS A 1 173 ? 6.079 -13.485 1.347 1.00 97.88 173 CYS A N 1
ATOM 1286 C CA . CYS A 1 173 ? 4.614 -13.601 1.415 1.00 97.88 173 CYS A CA 1
ATOM 1287 C C . CYS A 1 173 ? 4.180 -15.075 1.293 1.00 97.88 173 CYS A C 1
ATOM 1289 O O . CYS A 1 173 ? 3.695 -15.519 0.253 1.00 97.88 173 CYS A O 1
ATOM 1291 N N . SER A 1 174 ? 4.400 -15.871 2.342 1.00 96.38 174 SER A N 1
ATOM 1292 C CA . SER A 1 174 ? 4.266 -17.332 2.290 1.00 96.38 174 SER A CA 1
ATOM 1293 C C . SER A 1 174 ? 2.847 -17.833 2.015 1.00 96.38 174 SER A C 1
ATOM 1295 O O . SER A 1 174 ? 2.726 -18.910 1.438 1.00 96.38 174 SER A O 1
ATOM 1297 N N . SER A 1 175 ? 1.800 -17.076 2.361 1.00 96.50 175 SER A N 1
ATOM 1298 C CA . SER A 1 175 ? 0.391 -17.425 2.093 1.00 96.50 175 SER A CA 1
ATOM 1299 C C . SER A 1 175 ? -0.146 -16.904 0.755 1.00 96.50 175 SER A C 1
ATOM 1301 O O . SER A 1 175 ? -1.310 -17.147 0.438 1.00 96.50 175 SER A O 1
ATOM 1303 N N . LEU A 1 176 ? 0.670 -16.206 -0.042 1.00 94.44 176 LEU A N 1
ATOM 1304 C CA . LEU A 1 176 ? 0.242 -15.676 -1.335 1.00 94.44 176 LEU A CA 1
ATOM 1305 C C . LEU A 1 176 ? -0.056 -16.837 -2.290 1.00 94.44 176 LEU A C 1
ATOM 1307 O O . LEU A 1 176 ? 0.816 -17.662 -2.554 1.00 94.44 176 LEU A O 1
ATOM 1311 N N . THR A 1 177 ? -1.284 -16.902 -2.807 1.00 90.62 177 THR A N 1
ATOM 1312 C CA . THR A 1 177 ? -1.756 -18.050 -3.612 1.00 90.62 177 THR A CA 1
ATOM 1313 C C . THR A 1 177 ? -1.774 -17.791 -5.117 1.00 90.62 177 THR A C 1
ATOM 1315 O O . THR A 1 177 ? -1.744 -18.740 -5.898 1.00 90.62 177 THR A O 1
ATOM 1318 N N . ALA A 1 178 ? -1.795 -16.524 -5.539 1.00 84.25 178 ALA A N 1
ATOM 1319 C CA . ALA A 1 178 ? -1.880 -16.130 -6.942 1.00 84.25 178 ALA A CA 1
ATOM 1320 C C . ALA A 1 178 ? -0.941 -14.960 -7.260 1.00 84.25 178 ALA A C 1
ATOM 1322 O O . ALA A 1 178 ? -0.806 -14.019 -6.474 1.00 84.25 178 ALA A O 1
ATOM 1323 N N . MET A 1 179 ? -0.327 -15.006 -8.444 1.00 82.69 179 MET A N 1
ATOM 1324 C CA . MET A 1 179 ? 0.487 -13.907 -8.964 1.00 82.69 179 MET A CA 1
ATOM 1325 C C . MET A 1 179 ? -0.407 -12.810 -9.563 1.00 82.69 179 MET A C 1
ATOM 1327 O O . MET A 1 179 ? -1.391 -13.130 -10.235 1.00 82.69 179 MET A O 1
ATOM 1331 N N . PRO A 1 180 ? -0.070 -11.520 -9.377 1.00 87.75 180 PRO A N 1
ATOM 1332 C CA . PRO A 1 180 ? -0.738 -10.442 -10.092 1.00 87.75 180 PRO A CA 1
ATOM 1333 C C . PRO A 1 180 ? -0.339 -10.459 -11.574 1.00 87.75 180 PRO A C 1
ATOM 1335 O O . PRO A 1 180 ? 0.747 -10.917 -11.935 1.00 87.75 180 PRO A O 1
ATOM 1338 N N . ALA A 1 181 ? -1.188 -9.904 -12.440 1.00 90.19 181 ALA A N 1
ATOM 1339 C CA . ALA A 1 181 ? -0.782 -9.601 -13.808 1.00 90.19 181 ALA A CA 1
ATOM 1340 C C . ALA A 1 181 ? 0.356 -8.566 -13.797 1.00 90.19 181 ALA A C 1
ATOM 1342 O O . ALA A 1 181 ? 0.290 -7.575 -13.068 1.00 90.19 181 ALA A O 1
ATOM 1343 N N . LEU A 1 182 ? 1.380 -8.795 -14.621 1.00 94.31 182 LEU A N 1
ATOM 1344 C CA . LEU A 1 182 ? 2.553 -7.933 -14.766 1.00 94.31 182 LEU A CA 1
ATOM 1345 C C . LEU A 1 182 ? 2.637 -7.439 -16.221 1.00 94.31 182 LEU A C 1
ATOM 1347 O O . LEU A 1 182 ? 3.341 -8.042 -17.028 1.00 94.31 182 LEU A O 1
ATOM 1351 N N . PRO A 1 183 ? 1.893 -6.381 -16.592 1.00 95.00 183 PRO A N 1
ATOM 1352 C CA . PRO A 1 183 ? 1.757 -5.940 -17.982 1.00 95.00 183 PRO A CA 1
ATOM 1353 C C . PRO A 1 183 ? 2.967 -5.144 -18.504 1.00 95.00 183 PRO A C 1
ATOM 1355 O O . PRO A 1 183 ? 2.941 -4.664 -19.637 1.00 95.00 183 PRO A O 1
ATOM 1358 N N . ALA A 1 184 ? 4.009 -4.950 -17.689 1.00 93.56 184 ALA A N 1
ATOM 1359 C CA . ALA A 1 184 ? 5.147 -4.119 -18.045 1.00 93.56 184 ALA A CA 1
ATOM 1360 C C . ALA A 1 184 ? 6.014 -4.728 -19.150 1.00 93.56 184 ALA A C 1
ATOM 1362 O O . ALA A 1 184 ? 6.487 -5.856 -19.040 1.00 93.56 184 ALA A O 1
ATOM 1363 N N . THR A 1 185 ? 6.282 -3.933 -20.185 1.00 95.56 185 THR A N 1
ATOM 1364 C CA . THR A 1 185 ? 7.155 -4.307 -21.308 1.00 95.56 185 THR A CA 1
ATOM 1365 C C . THR A 1 185 ? 8.451 -3.500 -21.330 1.00 95.56 185 THR A C 1
ATOM 1367 O O . THR A 1 185 ? 9.464 -3.980 -21.835 1.00 95.56 185 THR A O 1
ATOM 1370 N N . ALA A 1 186 ? 8.461 -2.305 -20.732 1.00 97.19 186 ALA A N 1
ATOM 1371 C CA . ALA A 1 186 ? 9.667 -1.505 -20.536 1.00 97.19 186 ALA A CA 1
ATOM 1372 C C . ALA A 1 186 ? 10.216 -1.714 -19.116 1.00 97.19 186 ALA A C 1
ATOM 1374 O O . ALA A 1 186 ? 9.666 -1.190 -18.147 1.00 97.19 186 ALA A O 1
ATOM 1375 N N . LEU A 1 187 ? 11.297 -2.490 -18.990 1.00 97.25 187 LEU A N 1
ATOM 1376 C CA . LEU A 1 187 ? 11.857 -2.922 -17.706 1.00 97.25 187 LEU A CA 1
ATOM 1377 C C . LEU A 1 187 ? 13.227 -2.286 -17.451 1.00 97.25 187 LEU A C 1
ATOM 1379 O O . LEU A 1 187 ? 14.153 -2.450 -18.242 1.00 97.25 187 LEU A O 1
ATOM 1383 N N . SER A 1 188 ? 13.374 -1.593 -16.321 1.00 98.19 188 SER A N 1
ATOM 1384 C CA . SER A 1 188 ? 14.662 -1.066 -15.859 1.00 98.19 188 SER A CA 1
ATOM 1385 C C . SER A 1 188 ? 15.375 -2.030 -14.896 1.00 98.19 188 SER A C 1
ATOM 1387 O O . SER A 1 188 ? 14.849 -3.077 -14.504 1.00 98.19 188 SER A O 1
ATOM 1389 N N . TYR A 1 189 ? 16.597 -1.668 -14.505 1.00 97.62 189 TYR A N 1
ATOM 1390 C CA . TYR A 1 189 ? 17.481 -2.459 -13.653 1.00 97.62 189 TYR A CA 1
ATOM 1391 C C . TYR A 1 189 ? 16.782 -2.921 -12.365 1.00 97.62 189 TYR A C 1
ATOM 1393 O O . TYR A 1 189 ? 16.238 -2.119 -11.605 1.00 97.62 189 TYR A O 1
ATOM 1401 N N . HIS A 1 190 ? 16.798 -4.237 -12.128 1.00 98.12 190 HIS A N 1
ATOM 1402 C CA . HIS A 1 190 ? 16.270 -4.877 -10.919 1.00 98.12 190 HIS A CA 1
ATOM 1403 C C . HIS A 1 190 ? 14.813 -4.537 -10.551 1.00 98.12 190 HIS A C 1
ATOM 1405 O O . HIS A 1 190 ? 14.422 -4.757 -9.406 1.00 98.12 190 HIS A O 1
ATOM 1411 N N . CYS A 1 191 ? 13.985 -4.064 -11.492 1.00 97.19 191 CYS A N 1
ATOM 1412 C CA . CYS A 1 191 ? 12.598 -3.674 -11.209 1.00 97.19 191 CYS A CA 1
ATOM 1413 C C . CYS A 1 191 ? 11.764 -4.789 -10.549 1.00 97.19 191 CYS A C 1
ATOM 1415 O O . CYS A 1 191 ?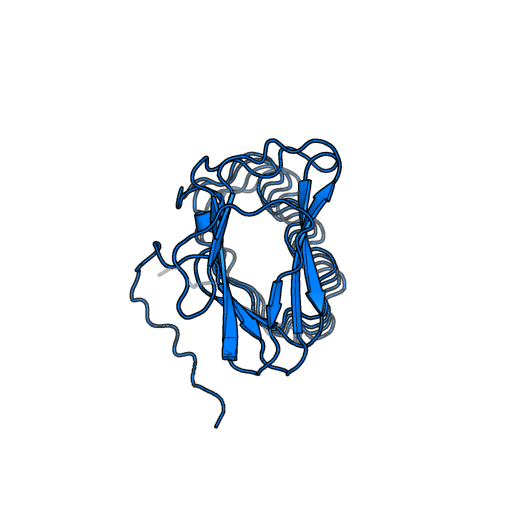 10.967 -4.479 -9.673 1.00 97.19 191 CYS A O 1
ATOM 1417 N N . TYR A 1 192 ? 12.016 -6.062 -10.879 1.00 97.81 192 TYR A N 1
ATOM 1418 C CA . TYR A 1 192 ? 11.363 -7.246 -10.295 1.00 97.81 192 TYR A CA 1
ATOM 1419 C C . TYR A 1 192 ? 12.279 -8.117 -9.419 1.00 97.81 192 TYR A C 1
ATOM 1421 O O . TYR A 1 192 ? 11.931 -9.258 -9.108 1.00 97.81 192 TYR A O 1
ATOM 1429 N N . LYS A 1 193 ? 13.478 -7.637 -9.053 1.00 98.25 193 LYS A N 1
ATOM 1430 C CA . LYS A 1 193 ? 14.471 -8.474 -8.360 1.00 98.25 193 LYS A CA 1
ATOM 1431 C C . LYS A 1 193 ? 13.865 -9.089 -7.094 1.00 98.25 193 LYS A C 1
ATOM 1433 O O . LYS A 1 193 ? 13.377 -8.358 -6.234 1.00 98.25 193 LYS A O 1
ATOM 1438 N N . ASP A 1 194 ? 13.918 -10.421 -7.017 1.00 97.94 194 ASP A N 1
ATOM 1439 C CA . ASP A 1 194 ? 13.459 -11.239 -5.889 1.00 97.94 194 ASP A CA 1
ATOM 1440 C C . ASP A 1 194 ? 12.012 -10.948 -5.435 1.00 97.94 194 ASP A C 1
ATOM 1442 O O . ASP A 1 194 ? 11.650 -11.231 -4.298 1.00 97.94 194 ASP A O 1
ATOM 1446 N N . MET A 1 195 ? 11.162 -10.400 -6.315 1.00 97.62 195 MET A N 1
ATOM 1447 C CA . MET A 1 195 ? 9.805 -9.946 -5.980 1.00 97.62 195 MET A CA 1
ATOM 1448 C C . MET A 1 195 ? 8.964 -11.006 -5.256 1.00 97.62 195 MET A C 1
ATOM 1450 O O . MET A 1 195 ? 8.197 -10.650 -4.373 1.00 97.62 195 MET A O 1
ATOM 1454 N N . PHE A 1 196 ? 9.128 -12.281 -5.615 1.00 96.69 196 PHE A N 1
ATOM 1455 C CA . PHE A 1 196 ? 8.330 -13.413 -5.129 1.00 96.69 196 PHE A CA 1
ATOM 1456 C C . PHE A 1 196 ? 9.147 -14.471 -4.373 1.00 96.69 196 PHE A C 1
ATOM 1458 O O . PHE A 1 196 ? 8.659 -15.571 -4.108 1.00 96.69 196 PHE A O 1
ATOM 1465 N N . ASN A 1 197 ? 10.412 -14.193 -4.056 1.00 96.56 197 ASN A N 1
ATOM 1466 C CA . ASN A 1 197 ? 11.234 -15.167 -3.343 1.00 96.56 197 ASN A CA 1
ATOM 1467 C C . ASN A 1 197 ? 10.638 -15.427 -1.942 1.00 96.56 197 ASN A C 1
ATOM 1469 O O . ASN A 1 197 ? 10.194 -14.505 -1.264 1.00 96.56 197 ASN A O 1
ATOM 1473 N N . GLY A 1 198 ? 10.539 -16.701 -1.548 1.00 95.56 198 GLY A N 1
ATOM 1474 C CA . GLY A 1 198 ? 9.916 -17.104 -0.283 1.00 95.56 198 GLY A CA 1
ATOM 1475 C C . GLY A 1 198 ? 8.380 -17.163 -0.283 1.00 95.56 198 GLY A C 1
ATOM 1476 O O . GLY A 1 198 ? 7.795 -17.449 0.760 1.00 95.56 198 GLY A O 1
ATOM 1477 N N . CYS A 1 199 ? 7.711 -16.932 -1.416 1.00 95.56 199 CYS A N 1
ATOM 1478 C CA . CYS A 1 199 ? 6.271 -17.168 -1.565 1.00 95.56 199 CYS A CA 1
ATOM 1479 C C . CYS A 1 199 ? 5.988 -18.661 -1.807 1.00 95.56 199 CYS A C 1
ATOM 1481 O O . CYS A 1 199 ? 5.983 -19.129 -2.944 1.00 95.56 199 CYS A O 1
ATOM 1483 N N . THR A 1 200 ? 5.787 -19.430 -0.739 1.00 94.00 200 THR A N 1
ATOM 1484 C CA . THR A 1 200 ? 5.721 -20.901 -0.803 1.00 94.00 200 THR A CA 1
ATOM 1485 C C . THR A 1 200 ? 4.348 -21.475 -1.155 1.00 94.00 200 THR A C 1
ATOM 1487 O O . THR A 1 200 ? 4.285 -22.614 -1.607 1.00 94.00 200 THR A O 1
ATOM 1490 N N . SER A 1 201 ? 3.256 -20.727 -0.949 1.00 91.69 201 SER A N 1
ATOM 1491 C CA . SER A 1 201 ? 1.884 -21.191 -1.246 1.00 91.69 201 SER A CA 1
ATOM 1492 C C . SER A 1 201 ? 1.414 -20.877 -2.664 1.00 91.69 201 SER A C 1
ATOM 1494 O O . SER A 1 201 ? 0.292 -21.235 -3.026 1.00 91.69 201 SER A O 1
ATOM 1496 N N . MET A 1 202 ? 2.247 -20.226 -3.481 1.00 82.12 202 MET A N 1
ATOM 1497 C CA . MET A 1 202 ? 1.933 -20.052 -4.892 1.00 82.12 202 MET A CA 1
ATOM 1498 C C . MET A 1 202 ? 1.964 -21.430 -5.545 1.00 82.12 202 MET A C 1
ATOM 1500 O O . MET A 1 202 ? 3.031 -22.030 -5.692 1.00 82.12 202 MET A O 1
ATOM 1504 N N . ALA A 1 203 ? 0.788 -21.945 -5.914 1.00 63.81 203 ALA A N 1
ATOM 1505 C CA . ALA A 1 203 ? 0.700 -23.151 -6.720 1.00 63.81 203 ALA A CA 1
ATOM 1506 C C . ALA A 1 203 ? 1.568 -22.934 -7.961 1.00 63.81 203 ALA A C 1
ATOM 1508 O O . ALA A 1 203 ? 1.449 -21.900 -8.623 1.00 63.81 203 ALA A O 1
ATOM 1509 N N . SER A 1 204 ? 2.468 -23.881 -8.246 1.00 47.75 204 SER A N 1
ATOM 1510 C CA . SER A 1 204 ? 3.294 -23.855 -9.449 1.00 47.75 204 SER A CA 1
ATOM 1511 C C . SER A 1 204 ? 2.373 -23.600 -10.636 1.00 47.75 204 SER A C 1
ATOM 1513 O O . SER A 1 204 ? 1.548 -24.459 -10.955 1.00 47.75 204 SER A O 1
ATOM 1515 N N . MET A 1 205 ? 2.445 -22.415 -11.241 1.00 44.25 205 MET A N 1
ATOM 1516 C CA . MET A 1 205 ? 1.617 -22.115 -12.399 1.00 44.25 205 MET A CA 1
ATOM 1517 C C . MET A 1 205 ? 2.009 -23.102 -13.496 1.00 44.25 205 MET A C 1
ATOM 1519 O O . MET A 1 205 ? 3.057 -22.979 -14.131 1.00 44.25 205 MET A O 1
ATOM 1523 N N . ALA A 1 206 ? 1.160 -24.107 -13.694 1.00 37.34 206 ALA A N 1
ATOM 1524 C CA . ALA A 1 206 ? 1.038 -24.774 -14.965 1.00 37.34 206 ALA A CA 1
ATOM 1525 C C . ALA A 1 206 ? 0.743 -23.673 -15.990 1.00 37.34 206 ALA A C 1
ATOM 1527 O O . ALA A 1 206 ? -0.320 -23.066 -15.957 1.00 37.34 206 ALA A O 1
ATOM 1528 N N . VAL A 1 207 ? 1.753 -23.396 -16.815 1.00 39.19 207 VAL A N 1
ATOM 1529 C CA . VAL A 1 207 ? 1.678 -22.819 -18.158 1.00 39.19 207 VAL A CA 1
ATOM 1530 C C . VAL A 1 207 ? 0.708 -21.640 -18.292 1.00 39.19 207 VAL A C 1
ATOM 1532 O O . VAL A 1 207 ? -0.479 -21.819 -18.542 1.00 39.19 207 VAL A O 1
ATOM 1535 N N . LEU A 1 208 ? 1.243 -20.416 -18.274 1.00 33.56 208 LEU A N 1
ATOM 1536 C CA . LEU A 1 208 ? 0.660 -19.355 -19.096 1.00 33.56 208 LEU A CA 1
ATOM 1537 C C . LEU A 1 208 ? 0.637 -19.879 -20.546 1.00 33.56 208 LEU A C 1
ATOM 1539 O O . LEU A 1 208 ? 1.721 -20.120 -21.088 1.00 33.56 208 LEU A O 1
ATOM 1543 N N . PRO A 1 209 ? -0.518 -20.064 -21.214 1.00 32.94 209 PRO A N 1
ATOM 1544 C CA . PRO A 1 209 ? -0.490 -20.041 -22.661 1.00 32.94 209 PRO A CA 1
ATOM 1545 C C . PRO A 1 209 ? -0.068 -18.620 -23.032 1.00 32.94 209 PRO A C 1
ATOM 1547 O O . PRO A 1 209 ? -0.734 -17.646 -22.673 1.00 32.94 209 PRO A O 1
ATOM 1550 N N . ALA A 1 210 ? 1.090 -18.500 -23.682 1.00 36.06 210 ALA A N 1
ATOM 1551 C CA . ALA A 1 210 ? 1.502 -17.256 -24.309 1.00 36.06 210 ALA A CA 1
ATOM 1552 C C . ALA A 1 210 ? 0.329 -16.727 -25.154 1.00 36.06 210 ALA A C 1
ATOM 1554 O O . ALA A 1 210 ? -0.332 -17.533 -25.819 1.00 36.06 210 ALA A O 1
ATOM 1555 N N . PRO A 1 211 ? 0.034 -15.416 -25.135 1.00 34.56 211 PRO A N 1
ATOM 1556 C CA . PRO A 1 211 ? -0.978 -14.870 -26.022 1.00 34.56 211 PRO A CA 1
ATOM 1557 C C . PRO A 1 211 ? -0.573 -15.201 -27.460 1.00 34.56 211 PRO A C 1
ATOM 1559 O O . PRO A 1 211 ? 0.471 -14.763 -27.945 1.00 34.56 211 PRO A O 1
ATOM 1562 N N . VAL A 1 212 ? -1.386 -16.024 -28.121 1.00 37.91 212 VAL A N 1
ATOM 1563 C CA . VAL A 1 212 ? -1.309 -16.211 -29.565 1.00 37.91 212 VAL A CA 1
ATOM 1564 C C . VAL A 1 212 ? -1.728 -14.875 -30.165 1.00 37.91 212 VAL A C 1
ATOM 1566 O O . VAL A 1 212 ? -2.886 -14.477 -30.053 1.00 37.91 212 VAL A O 1
ATOM 1569 N N . LEU A 1 213 ? -0.762 -14.158 -30.733 1.00 34.28 213 LEU A N 1
ATOM 1570 C CA . LEU A 1 213 ? -1.028 -13.036 -31.623 1.00 34.28 213 LEU A CA 1
ATOM 1571 C C . LEU A 1 213 ? -1.783 -13.588 -32.838 1.00 34.28 213 LEU A C 1
ATOM 1573 O O . LEU A 1 213 ? -1.247 -14.429 -33.562 1.00 34.28 213 LEU A O 1
ATOM 1577 N N . ALA A 1 214 ? -3.024 -13.138 -33.009 1.00 35.44 214 ALA A N 1
ATOM 1578 C CA . ALA A 1 214 ? -3.749 -13.182 -34.273 1.00 35.44 214 ALA A CA 1
ATOM 1579 C C . ALA A 1 214 ? -3.695 -11.791 -34.908 1.00 35.44 214 ALA A C 1
ATOM 1581 O O . ALA A 1 214 ? -3.791 -10.803 -34.140 1.00 35.44 214 ALA A O 1
#

pLDDT: mean 89.15, std 18.86, range [26.25, 98.81]

Radius of gyration: 16.76 Å; chains: 1; bounding box: 39×42×54 Å